Protein AF-G9XNC3-F1 (afdb_monomer)

Solvent-accessible surface area (backbone atoms only — not comparable to full-atom values): 17544 Å² total; per-residue (Å²): 134,88,77,85,83,83,85,78,90,76,83,86,79,89,76,91,75,92,78,89,80,81,92,79,84,87,81,86,81,82,92,79,91,77,91,79,89,87,62,78,76,64,54,52,56,53,48,53,54,47,57,61,52,51,72,67,51,54,65,59,57,48,54,65,70,55,49,99,62,40,33,44,31,37,30,5,42,6,47,40,32,57,86,50,38,36,71,71,42,43,58,50,37,53,67,37,47,28,39,33,41,75,37,37,99,83,58,92,73,53,69,38,50,71,41,45,56,85,44,38,46,97,79,49,42,77,44,80,28,66,45,75,93,67,88,54,61,68,62,50,50,53,32,44,50,56,41,45,51,54,52,51,56,40,34,74,73,56,33,26,34,36,36,57,25,65,8,20,35,88,61,95,35,75,55,50,63,42,49,58,58,45,62,77,75,45,60,77,89,32,51,46,79,39,71,28,42,38,51,68,61,53,47,25,60,76,71,72,43,76,72,58,61,94,88,52,60,67,46,78,41,66,70,71,71,69,66,76,83,50,64,91,56,52,18,39,37,38,32,47,36,48,81,36,51,70,60,52,30,52,48,30,56,76,65,61,32,50,37,35,42,34,28,33,51,57,39,88,79,53,45,75,44,74,60,60,57,85,61,88,79,91,79,58,60,67,62,19,33,34,45,35,35,46,72,87,129

Radius of gyration: 25.25 Å; Cα contacts (8 Å, |Δi|>4): 469; chains: 1; bounding box: 68×73×54 Å

Structure (mmCIF, N/CA/C/O backbone):
data_AF-G9XNC3-F1
#
_entry.id   AF-G9XNC3-F1
#
loop_
_atom_site.group_PDB
_atom_site.id
_atom_site.type_symbol
_atom_site.label_atom_id
_atom_site.label_alt_id
_atom_site.label_comp_id
_atom_site.label_asym_id
_atom_site.label_entity_id
_atom_site.label_seq_id
_atom_site.pdbx_PDB_ins_code
_atom_site.Cartn_x
_atom_site.Cartn_y
_atom_site.Cartn_z
_atom_site.occupancy
_atom_site.B_iso_or_equiv
_atom_site.auth_seq_id
_atom_site.auth_comp_id
_atom_site.auth_asym_id
_atom_site.auth_atom_id
_atom_site.pdbx_PDB_model_num
ATOM 1 N N . MET A 1 1 ? 36.049 -0.178 9.203 1.00 38.22 1 MET A N 1
ATOM 2 C CA . MET A 1 1 ? 34.718 0.361 9.558 1.00 38.22 1 MET A CA 1
ATOM 3 C C . MET A 1 1 ? 33.896 -0.767 10.169 1.00 38.22 1 MET A C 1
ATOM 5 O O . MET A 1 1 ? 33.890 -1.843 9.576 1.00 38.22 1 MET A O 1
ATOM 9 N N . PRO A 1 2 ? 33.314 -0.606 11.368 1.00 31.38 2 PRO A N 1
ATOM 10 C CA . PRO A 1 2 ? 32.616 -1.697 12.038 1.00 31.38 2 PRO A CA 1
ATOM 11 C C . PRO A 1 2 ? 31.238 -1.920 11.398 1.00 31.38 2 PRO A C 1
ATOM 13 O O . PRO A 1 2 ? 30.516 -0.968 11.116 1.00 31.38 2 PRO A O 1
ATOM 16 N N . ARG A 1 3 ? 30.904 -3.189 11.141 1.00 27.84 3 ARG A N 1
ATOM 17 C CA . ARG A 1 3 ? 29.615 -3.632 10.584 1.00 27.84 3 ARG A CA 1
ATOM 18 C C . ARG A 1 3 ? 28.497 -3.454 11.628 1.00 27.84 3 ARG A C 1
ATOM 20 O O . ARG A 1 3 ? 28.770 -3.664 12.813 1.00 27.84 3 ARG A O 1
ATOM 27 N N . PRO A 1 4 ? 27.259 -3.113 11.231 1.00 29.30 4 PRO A N 1
ATOM 28 C CA . PRO A 1 4 ? 26.156 -2.984 12.177 1.00 29.30 4 PRO A CA 1
ATOM 29 C C . PRO A 1 4 ? 25.810 -4.346 12.798 1.00 29.30 4 PRO A C 1
ATOM 31 O O . PRO A 1 4 ? 25.748 -5.368 12.113 1.00 29.30 4 PRO A O 1
ATOM 34 N N . LYS A 1 5 ? 25.613 -4.356 14.121 1.00 26.11 5 LYS A N 1
ATOM 35 C CA . LYS A 1 5 ? 25.123 -5.512 14.880 1.00 26.11 5 LYS A CA 1
ATOM 36 C C . LYS A 1 5 ? 23.637 -5.704 14.577 1.00 26.11 5 LYS A C 1
ATOM 38 O O . LYS A 1 5 ? 22.830 -4.849 14.922 1.00 26.11 5 LYS A O 1
ATOM 43 N N . ILE A 1 6 ? 23.290 -6.834 13.971 1.00 31.97 6 ILE A N 1
ATOM 44 C CA . ILE A 1 6 ? 21.906 -7.297 13.845 1.00 31.97 6 ILE A CA 1
ATOM 45 C C . ILE A 1 6 ? 21.484 -7.844 15.215 1.00 31.97 6 ILE A C 1
ATOM 47 O O . ILE A 1 6 ? 22.093 -8.792 15.717 1.00 31.97 6 ILE A O 1
ATOM 51 N N . LEU A 1 7 ? 20.482 -7.223 15.843 1.00 24.52 7 LEU A N 1
ATOM 52 C CA . LEU A 1 7 ? 19.840 -7.747 17.049 1.00 24.52 7 LEU A CA 1
ATOM 53 C C . LEU A 1 7 ? 18.857 -8.848 16.633 1.00 24.52 7 LEU A C 1
ATOM 55 O O . LEU A 1 7 ? 17.818 -8.563 16.045 1.00 24.52 7 LEU A O 1
ATOM 59 N N . TYR A 1 8 ? 19.175 -10.100 16.950 1.00 28.89 8 TYR A N 1
ATOM 60 C CA . TYR A 1 8 ? 18.206 -11.191 16.917 1.00 28.89 8 TYR A CA 1
ATOM 61 C C . TYR A 1 8 ? 17.559 -11.304 18.299 1.00 28.89 8 TYR A C 1
ATOM 63 O O . TYR A 1 8 ? 18.248 -11.579 19.282 1.00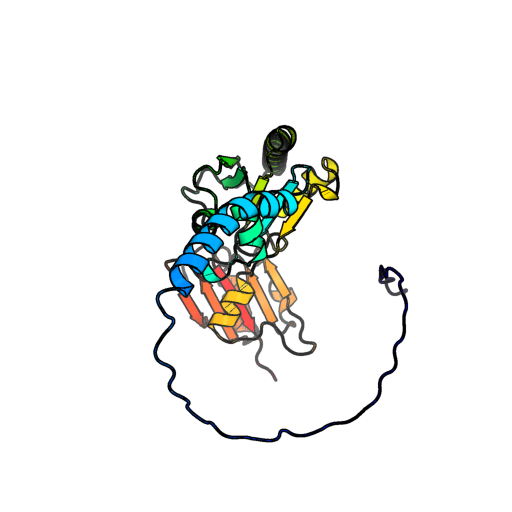 28.89 8 TYR A O 1
ATOM 71 N N . LEU A 1 9 ? 16.244 -11.109 18.382 1.00 27.66 9 LEU A N 1
ATOM 72 C CA . LEU A 1 9 ? 15.462 -11.500 19.552 1.00 27.66 9 LEU A CA 1
ATOM 73 C C . LEU A 1 9 ? 15.077 -12.974 19.381 1.00 27.66 9 LEU A C 1
ATOM 75 O O . LEU A 1 9 ? 14.110 -13.292 18.698 1.00 27.66 9 LEU A O 1
ATOM 79 N N . TYR A 1 10 ? 15.867 -13.874 19.967 1.00 28.23 10 TYR A N 1
ATOM 80 C CA . TYR A 1 10 ? 15.479 -15.271 20.170 1.00 28.23 10 TYR A CA 1
ATOM 81 C C . TYR A 1 10 ? 14.933 -15.425 21.590 1.00 28.23 10 TYR A C 1
ATOM 83 O O . TYR A 1 10 ? 15.670 -15.230 22.558 1.00 28.23 10 TYR A O 1
ATOM 91 N N . SER A 1 11 ? 13.659 -15.805 21.721 1.00 29.83 11 SER A N 1
ATOM 92 C CA . SER A 1 11 ? 13.150 -16.381 22.964 1.00 29.83 11 SER A CA 1
ATOM 93 C C . SER A 1 11 ? 13.609 -17.832 23.050 1.00 29.83 11 SER A C 1
ATOM 95 O O . SER A 1 11 ? 13.400 -18.621 22.127 1.00 29.83 11 SER A O 1
ATOM 97 N N . GLN A 1 12 ? 14.254 -18.173 24.160 1.00 30.86 12 GLN A N 1
ATOM 98 C CA . GLN A 1 12 ? 14.638 -19.539 24.465 1.00 30.86 12 GLN A CA 1
ATOM 99 C C . GLN A 1 12 ? 13.418 -20.368 24.846 1.00 30.86 12 GLN A C 1
ATOM 101 O O . GLN A 1 12 ? 12.730 -20.023 25.795 1.00 30.86 12 GLN A O 1
ATOM 106 N N . GLU A 1 13 ? 13.238 -21.502 24.179 1.00 34.50 13 GLU A N 1
ATOM 107 C CA . GLU A 1 13 ? 12.941 -22.765 24.851 1.00 34.50 13 GLU A CA 1
ATOM 108 C C . GLU A 1 13 ? 13.483 -23.898 23.976 1.00 34.50 13 GLU A C 1
ATOM 110 O O . GLU A 1 13 ? 12.998 -24.190 22.885 1.00 34.50 13 GLU A O 1
ATOM 115 N N . GLY A 1 14 ? 14.594 -24.474 24.432 1.00 28.58 14 GLY A N 1
ATOM 116 C CA . GLY A 1 14 ? 15.239 -25.599 23.782 1.00 28.58 14 GLY A CA 1
ATOM 117 C C . GLY A 1 14 ? 14.496 -26.900 24.056 1.00 28.58 14 GLY A C 1
ATOM 118 O O . GLY A 1 14 ? 14.099 -27.170 25.187 1.00 28.58 14 GLY A O 1
ATOM 119 N N . LYS A 1 15 ? 14.400 -27.737 23.024 1.00 28.61 15 LYS A N 1
ATOM 120 C CA . LYS A 1 15 ? 14.478 -29.198 23.122 1.00 28.61 15 LYS A CA 1
ATOM 121 C C . LYS A 1 15 ? 14.864 -29.743 21.752 1.00 28.61 15 LYS A C 1
ATOM 123 O O . LYS A 1 15 ? 14.062 -29.779 20.825 1.00 28.61 15 LYS A O 1
ATOM 128 N N . GLU A 1 16 ? 16.128 -30.137 21.635 1.00 27.94 16 GLU A N 1
ATOM 129 C CA . GLU A 1 16 ? 16.609 -30.967 20.538 1.00 27.94 16 GLU A CA 1
ATOM 130 C C . GLU A 1 16 ? 15.864 -32.308 20.549 1.00 27.94 16 GLU A C 1
ATOM 132 O O . GLU A 1 16 ? 15.831 -33.005 21.564 1.00 27.94 16 GLU A O 1
ATOM 137 N N . ALA A 1 17 ? 15.321 -32.703 19.401 1.00 27.69 17 ALA A N 1
ATOM 138 C CA . ALA A 1 17 ? 14.966 -34.085 19.124 1.00 27.69 17 ALA A CA 1
ATOM 139 C C . ALA A 1 17 ? 15.566 -34.476 17.769 1.00 27.69 17 ALA A C 1
ATOM 141 O O . ALA A 1 17 ? 15.066 -34.107 16.708 1.00 27.69 17 ALA A O 1
ATOM 142 N N . LYS A 1 18 ? 16.668 -35.232 17.815 1.00 27.44 18 LYS A N 1
ATOM 143 C CA . LYS A 1 18 ? 17.147 -36.029 16.682 1.00 27.44 18 LYS A CA 1
ATOM 144 C C . LYS A 1 18 ? 16.118 -37.120 16.394 1.00 27.44 18 LYS A C 1
ATOM 146 O O . LYS A 1 18 ? 15.893 -37.966 17.254 1.00 27.44 18 LYS A O 1
ATOM 151 N N . VAL A 1 19 ? 15.594 -37.171 15.171 1.00 28.39 19 VAL A N 1
ATOM 152 C CA . VAL A 1 19 ? 15.035 -38.405 14.604 1.00 28.39 19 VAL A CA 1
ATOM 153 C C . VAL A 1 19 ? 15.548 -38.566 13.177 1.00 28.39 19 VAL A C 1
ATOM 155 O O . VAL A 1 19 ? 15.189 -37.829 12.265 1.00 28.39 19 VAL A O 1
ATOM 158 N N . SER A 1 20 ? 16.429 -39.547 13.009 1.00 25.61 20 SER A N 1
ATOM 159 C CA . SER A 1 20 ? 16.731 -40.193 11.738 1.00 25.61 20 SER A CA 1
ATOM 160 C C . SER A 1 20 ? 15.597 -41.150 11.369 1.00 25.61 20 SER A C 1
ATOM 162 O O . SER A 1 20 ? 15.184 -41.913 12.239 1.00 25.61 20 SER A O 1
ATOM 164 N N . ALA A 1 21 ? 15.185 -41.187 10.101 1.00 26.39 21 ALA A N 1
ATOM 165 C CA . ALA A 1 21 ? 15.153 -42.403 9.273 1.00 26.39 21 ALA A CA 1
ATOM 166 C C . ALA A 1 21 ? 14.215 -42.253 8.061 1.00 26.39 21 ALA A C 1
ATOM 168 O O . ALA A 1 21 ? 13.022 -42.026 8.199 1.00 26.39 21 ALA A O 1
ATOM 169 N N . GLN A 1 22 ? 14.817 -42.504 6.898 1.00 27.36 22 GLN A N 1
ATOM 170 C CA . GLN A 1 22 ? 14.342 -43.398 5.840 1.00 27.36 22 GLN A CA 1
ATOM 171 C C . GLN A 1 22 ? 13.078 -43.042 5.040 1.00 27.36 22 GLN A C 1
ATOM 173 O O . GLN A 1 22 ? 11.936 -43.112 5.477 1.00 27.36 22 GLN A O 1
ATOM 178 N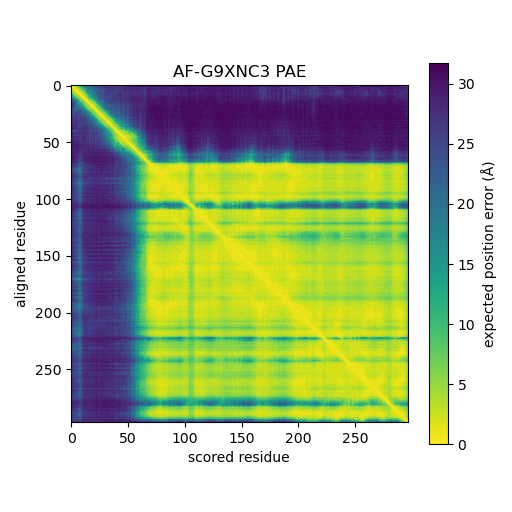 N . THR A 1 23 ? 13.371 -42.801 3.767 1.00 27.89 23 THR A N 1
ATOM 179 C CA . THR A 1 23 ? 12.545 -42.927 2.572 1.00 27.89 23 THR A CA 1
ATOM 180 C C . THR A 1 23 ? 11.775 -44.251 2.494 1.00 27.89 23 THR A C 1
ATOM 182 O O . THR A 1 23 ? 12.370 -45.327 2.570 1.00 27.89 23 THR A O 1
ATOM 185 N N . GLN A 1 24 ? 10.472 -44.176 2.211 1.00 29.20 24 GLN A N 1
ATOM 186 C CA . GLN A 1 24 ? 9.730 -45.238 1.523 1.00 29.20 24 GLN A CA 1
ATOM 187 C C . GLN A 1 24 ? 8.803 -44.636 0.459 1.00 29.20 24 GLN A C 1
ATOM 189 O O . GLN A 1 24 ? 8.034 -43.715 0.722 1.00 29.20 24 GLN A O 1
ATOM 194 N N . GLU A 1 25 ? 8.929 -45.173 -0.753 1.00 30.61 25 GLU A N 1
ATOM 195 C CA . GLU A 1 25 ? 8.114 -44.911 -1.941 1.00 30.61 25 GLU A CA 1
ATOM 196 C C . GLU A 1 25 ? 6.677 -45.468 -1.824 1.00 30.61 25 GLU A C 1
ATOM 198 O O . GLU A 1 25 ? 6.408 -46.344 -0.994 1.00 30.61 25 GLU A O 1
ATOM 203 N N . PRO A 1 26 ? 5.732 -44.984 -2.656 1.00 30.58 26 PRO A N 1
ATOM 204 C CA . PRO A 1 26 ? 4.303 -45.160 -2.430 1.00 30.58 26 PRO A CA 1
ATOM 205 C C . PRO A 1 26 ? 3.771 -46.494 -2.974 1.00 30.58 26 PRO A C 1
ATOM 207 O O . PRO A 1 26 ? 3.985 -46.849 -4.133 1.00 30.58 26 PRO A O 1
ATOM 210 N N . ARG A 1 27 ? 2.979 -47.207 -2.162 1.00 29.42 27 ARG A N 1
ATOM 211 C CA . ARG A 1 27 ? 2.140 -48.318 -2.636 1.00 29.42 27 ARG A CA 1
ATOM 212 C C . ARG A 1 27 ? 0.778 -47.802 -3.092 1.00 29.42 27 ARG A C 1
ATOM 214 O O . ARG A 1 27 ? -0.018 -47.298 -2.305 1.00 29.42 27 ARG A O 1
ATOM 221 N N . THR A 1 28 ? 0.526 -47.984 -4.381 1.00 32.88 28 THR A N 1
ATOM 222 C CA . THR A 1 28 ? -0.781 -47.978 -5.036 1.00 32.88 28 THR A CA 1
ATOM 223 C C . THR A 1 28 ? -1.681 -49.062 -4.447 1.00 32.88 28 THR A C 1
ATOM 225 O O . THR A 1 28 ? -1.233 -50.191 -4.288 1.00 32.88 28 THR A O 1
ATOM 228 N N . LEU A 1 29 ? -2.959 -48.762 -4.189 1.00 31.14 29 LEU A N 1
ATOM 229 C CA . LEU A 1 29 ? -4.017 -49.776 -4.143 1.00 31.14 29 LEU A CA 1
ATOM 230 C C . LEU A 1 29 ? -5.372 -49.177 -4.534 1.00 31.14 29 LEU A C 1
ATOM 232 O O . LEU A 1 29 ? -5.695 -48.023 -4.258 1.00 31.14 29 LEU A O 1
ATOM 236 N N . ALA A 1 30 ? -6.095 -49.989 -5.293 1.00 30.09 30 ALA A N 1
ATOM 237 C CA . ALA A 1 30 ? -7.190 -49.638 -6.168 1.00 30.09 30 ALA A CA 1
ATOM 238 C C . ALA A 1 30 ? -8.539 -49.470 -5.453 1.00 30.09 30 ALA A C 1
ATOM 240 O O . ALA A 1 30 ? -8.768 -49.925 -4.338 1.00 30.09 30 ALA A O 1
ATOM 241 N N . ARG A 1 31 ? -9.436 -48.809 -6.186 1.00 30.66 31 ARG A N 1
ATOM 242 C CA . ARG A 1 31 ? -10.854 -48.573 -5.911 1.00 30.66 31 ARG A CA 1
ATOM 243 C C . ARG A 1 31 ? -11.632 -49.869 -5.654 1.00 30.66 31 ARG A C 1
ATOM 245 O O . ARG A 1 31 ? -11.670 -50.725 -6.530 1.00 30.66 31 ARG A O 1
ATOM 252 N N . GLU A 1 32 ? -12.439 -49.881 -4.597 1.00 29.95 32 GLU A N 1
ATOM 253 C CA . GLU A 1 32 ? -13.669 -50.678 -4.537 1.00 29.95 32 GLU A CA 1
ATOM 254 C C . GLU A 1 32 ? -14.860 -49.770 -4.215 1.00 29.95 32 GLU A C 1
ATOM 256 O O . GLU A 1 32 ? -14.889 -49.056 -3.214 1.00 29.95 32 GLU A O 1
ATOM 261 N N . ARG A 1 33 ? -15.843 -49.764 -5.123 1.00 31.66 33 ARG A N 1
ATOM 262 C CA . ARG A 1 33 ? -17.124 -49.077 -4.952 1.00 31.66 33 ARG A CA 1
ATOM 263 C C . ARG A 1 33 ? -18.057 -50.016 -4.200 1.00 31.66 33 ARG A C 1
ATOM 265 O O . ARG A 1 33 ? -18.439 -51.043 -4.748 1.00 31.66 33 ARG A O 1
ATOM 272 N N . HIS A 1 34 ? -18.476 -49.631 -3.001 1.00 29.98 34 HIS A N 1
ATOM 273 C CA . HIS A 1 34 ? -19.645 -50.217 -2.354 1.00 29.98 34 HIS A CA 1
ATOM 274 C C . HIS A 1 34 ? -20.759 -49.175 -2.277 1.00 29.98 34 HIS A C 1
ATOM 276 O O . HIS A 1 34 ? -20.645 -48.144 -1.619 1.00 29.98 34 HIS A O 1
ATOM 282 N N . CYS A 1 35 ? -21.835 -49.468 -3.004 1.00 31.31 35 CYS A N 1
ATOM 283 C CA . CYS A 1 35 ? -23.105 -48.768 -2.951 1.00 31.31 35 CYS A CA 1
ATOM 284 C C . CYS A 1 35 ? -23.730 -48.984 -1.563 1.00 31.31 35 CYS A C 1
ATOM 286 O O . CYS A 1 35 ? -23.972 -50.124 -1.167 1.00 31.31 35 CYS A O 1
ATOM 288 N N . ARG A 1 36 ? -23.989 -47.903 -0.821 1.00 32.09 36 ARG A N 1
ATOM 289 C CA . ARG A 1 36 ? -24.879 -47.909 0.346 1.00 32.09 36 ARG A CA 1
ATOM 290 C C . ARG A 1 36 ? -25.882 -46.776 0.197 1.00 32.09 36 ARG A C 1
ATOM 292 O O . ARG A 1 36 ? -25.611 -45.622 0.510 1.00 32.09 36 ARG A O 1
ATOM 299 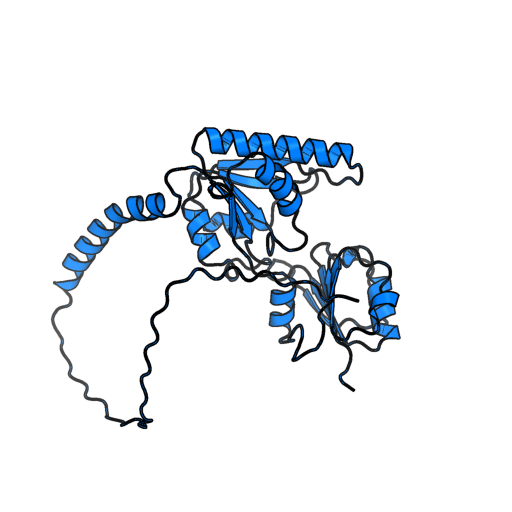N N . THR A 1 37 ? -27.047 -47.124 -0.328 1.00 39.19 37 THR A N 1
ATOM 300 C CA . THR A 1 37 ? -28.274 -46.348 -0.187 1.00 39.19 37 THR A CA 1
ATOM 301 C C . THR A 1 37 ? -28.853 -46.590 1.207 1.00 39.19 37 THR A C 1
ATOM 303 O O . THR A 1 37 ? -28.964 -47.747 1.603 1.00 39.19 37 THR A O 1
ATOM 306 N N . ALA A 1 38 ? -29.259 -45.499 1.870 1.00 42.34 38 ALA A N 1
ATOM 307 C CA . ALA A 1 38 ? -30.049 -45.388 3.112 1.00 42.34 38 ALA A CA 1
ATOM 308 C C . ALA A 1 38 ? -29.296 -44.881 4.364 1.00 42.34 38 ALA A C 1
ATOM 310 O O . ALA A 1 38 ? -28.935 -45.659 5.238 1.00 42.34 38 ALA A O 1
ATOM 311 N N . SER A 1 39 ? -29.155 -43.552 4.484 1.00 38.53 39 SER A N 1
ATOM 312 C CA . SER A 1 39 ? -29.185 -42.824 5.779 1.00 38.53 39 SER A CA 1
ATOM 313 C C . SER A 1 39 ? -29.444 -41.307 5.652 1.00 38.53 39 SER A C 1
ATOM 315 O O . SER A 1 39 ? -29.238 -40.559 6.602 1.00 38.53 39 SER A O 1
ATOM 317 N N . TRP A 1 40 ? -29.941 -40.823 4.506 1.00 32.28 40 TRP A N 1
ATOM 318 C CA . TRP A 1 40 ? -30.027 -39.382 4.203 1.00 32.28 40 TRP A CA 1
ATOM 319 C C . TRP A 1 40 ? -31.010 -38.577 5.073 1.00 32.28 40 TRP A C 1
ATOM 321 O O . TRP A 1 40 ? -30.916 -37.357 5.103 1.00 32.28 40 TRP A O 1
ATOM 331 N N . TRP A 1 41 ? -31.911 -39.234 5.808 1.00 36.56 41 TRP A N 1
ATOM 332 C CA . TRP A 1 41 ? -32.927 -38.555 6.624 1.00 36.56 41 TRP A CA 1
ATOM 333 C C . TRP A 1 41 ? -32.509 -38.324 8.085 1.00 36.56 41 TRP A C 1
ATOM 335 O O . TRP A 1 41 ? -33.025 -37.411 8.717 1.00 36.56 41 TRP A O 1
ATOM 345 N N . GLN A 1 42 ? -31.559 -39.097 8.627 1.00 40.44 42 GLN A N 1
ATOM 346 C CA . GLN A 1 42 ? -31.088 -38.922 10.014 1.00 40.44 42 GLN A CA 1
ATOM 347 C C . GLN A 1 42 ? -29.923 -37.917 10.122 1.00 40.44 42 GLN A C 1
ATOM 349 O O . GLN A 1 42 ? -29.756 -37.274 11.158 1.00 40.44 42 GLN A O 1
ATOM 354 N N . ASP A 1 43 ? -29.172 -37.698 9.036 1.00 46.41 43 ASP A N 1
ATOM 355 C CA . ASP A 1 43 ? -28.071 -36.723 8.991 1.00 46.41 43 ASP A CA 1
ATOM 356 C C . ASP A 1 43 ? -28.543 -35.260 8.878 1.00 46.41 43 ASP A C 1
ATOM 358 O O . ASP A 1 43 ? -27.831 -34.345 9.295 1.00 46.41 43 ASP A O 1
ATOM 362 N N . GLU A 1 44 ? -29.741 -34.999 8.344 1.00 46.00 44 GLU A N 1
ATOM 363 C CA . GLU A 1 44 ? -30.274 -33.633 8.207 1.00 46.00 44 GLU A CA 1
ATOM 364 C C . GLU A 1 44 ? -30.729 -33.026 9.539 1.00 46.00 44 GLU A C 1
ATOM 366 O O . GLU A 1 44 ? -30.543 -31.829 9.768 1.00 46.00 44 GLU A O 1
ATOM 371 N N . GLU A 1 45 ? -31.274 -33.837 10.446 1.00 47.06 45 GLU A N 1
ATOM 372 C CA . GLU A 1 45 ? -31.675 -33.386 11.782 1.00 47.06 45 GLU A CA 1
ATOM 373 C C . GLU A 1 45 ? -30.461 -33.126 12.681 1.00 47.06 45 GLU A C 1
ATOM 375 O O . GLU A 1 45 ? -30.406 -32.100 13.365 1.00 47.06 45 GLU A O 1
ATOM 380 N N . LEU A 1 46 ? -29.431 -33.980 12.604 1.00 45.88 46 LEU A N 1
ATOM 381 C CA . LEU A 1 46 ? -28.145 -33.724 13.256 1.00 45.88 46 LEU A CA 1
ATOM 382 C C . LEU A 1 46 ? -27.441 -32.493 12.672 1.00 45.88 46 LEU A C 1
ATOM 384 O O . LEU A 1 46 ? -26.917 -31.690 13.442 1.00 45.88 46 LEU A O 1
ATOM 388 N N . ARG A 1 47 ? -27.467 -32.280 11.347 1.00 49.62 47 ARG A N 1
ATOM 389 C CA . ARG A 1 47 ? -26.932 -31.055 10.720 1.00 49.62 47 ARG A CA 1
ATOM 390 C C . ARG A 1 47 ? -27.704 -29.808 11.137 1.00 49.62 47 ARG A C 1
ATOM 392 O O . ARG A 1 47 ? -27.077 -28.806 11.459 1.00 49.62 47 ARG A O 1
ATOM 399 N N . ARG A 1 48 ? -29.039 -29.854 11.202 1.00 47.94 48 ARG A N 1
ATOM 400 C CA . ARG A 1 48 ? -29.860 -28.726 11.681 1.00 47.94 48 ARG A CA 1
ATOM 401 C C . ARG A 1 48 ? -29.598 -28.400 13.148 1.00 47.94 48 ARG A C 1
ATOM 403 O O . ARG A 1 48 ? -29.546 -27.222 13.496 1.00 47.94 48 ARG A O 1
ATOM 410 N N . ASN A 1 49 ? -29.397 -29.411 13.990 1.00 41.66 49 ASN A N 1
ATOM 411 C CA . ASN A 1 49 ? -29.065 -29.205 15.398 1.00 41.66 49 ASN A CA 1
ATOM 412 C C . ASN A 1 49 ? -27.614 -28.745 15.601 1.00 41.66 49 ASN A C 1
ATOM 414 O O . ASN A 1 49 ? -27.374 -27.935 16.491 1.00 41.66 49 ASN A O 1
ATOM 418 N N . LYS A 1 50 ? -26.670 -29.162 14.745 1.00 40.69 50 LYS A N 1
ATOM 419 C CA . LYS A 1 50 ? -25.282 -28.669 14.743 1.00 40.69 50 LYS A CA 1
ATOM 420 C C . LYS A 1 50 ? -25.200 -27.207 14.285 1.00 40.69 50 LYS A C 1
ATOM 422 O O . LYS A 1 50 ? -24.697 -26.379 15.024 1.00 40.69 50 LYS A O 1
ATOM 427 N N . VAL A 1 51 ? -25.878 -26.849 13.190 1.00 43.06 51 VAL A N 1
ATOM 428 C CA . VAL A 1 51 ? -25.990 -25.457 12.700 1.00 43.06 51 VAL A CA 1
ATOM 429 C C . VAL A 1 51 ? -26.701 -24.532 13.703 1.00 43.06 51 VAL A C 1
ATOM 431 O O . VAL A 1 51 ? -26.402 -23.342 13.770 1.00 43.06 51 VAL A O 1
ATOM 434 N N . LYS A 1 52 ? -27.642 -25.046 14.510 1.00 39.72 52 LYS A N 1
ATOM 435 C CA . LYS A 1 52 ? -28.254 -24.276 15.611 1.00 39.72 52 LYS A CA 1
ATOM 436 C C . LYS A 1 52 ? -27.331 -24.115 16.824 1.00 39.72 52 LYS A C 1
ATOM 438 O O . LYS A 1 52 ? -27.485 -23.130 17.539 1.00 39.72 52 LYS A O 1
ATOM 443 N N . LYS A 1 53 ? -26.407 -25.054 17.056 1.00 36.69 53 LYS A N 1
ATOM 444 C CA . LYS A 1 53 ? -25.426 -25.000 18.150 1.00 36.69 53 LYS A CA 1
ATOM 445 C C . LYS A 1 53 ? -24.248 -24.080 17.799 1.00 36.69 53 LYS A C 1
ATOM 447 O O . LYS A 1 53 ? -23.885 -23.251 18.626 1.00 36.69 53 LYS A O 1
ATOM 452 N N . ASP A 1 54 ? -23.787 -24.117 16.548 1.00 44.00 54 ASP A N 1
ATOM 453 C CA . ASP A 1 54 ? -22.686 -23.285 16.035 1.00 44.00 54 ASP A CA 1
ATOM 454 C C . ASP A 1 54 ? -23.036 -21.779 16.060 1.00 44.00 54 ASP A C 1
ATOM 456 O O . ASP A 1 54 ? -22.216 -20.945 16.431 1.00 44.00 54 ASP A O 1
ATOM 460 N N . LYS A 1 55 ? -24.306 -21.411 15.816 1.00 42.09 55 LYS A N 1
ATOM 461 C CA . LYS A 1 55 ? -24.770 -20.006 15.893 1.00 42.09 55 LYS A CA 1
ATOM 462 C C . LYS A 1 55 ? -24.693 -19.375 17.289 1.00 42.09 55 LYS A C 1
ATOM 464 O O . LYS A 1 55 ? -24.821 -18.155 17.403 1.00 42.09 55 LYS A O 1
ATOM 469 N N . HIS A 1 56 ? -24.537 -20.176 18.345 1.00 35.34 56 HIS A N 1
ATOM 470 C CA . HIS A 1 56 ? -24.364 -19.674 19.710 1.00 35.34 56 HIS A CA 1
ATOM 471 C C . HIS A 1 56 ? -22.890 -19.637 20.156 1.00 35.34 56 HIS A C 1
ATOM 473 O O . HIS A 1 56 ? -22.592 -18.929 21.117 1.00 35.34 56 HIS A O 1
ATOM 479 N N . GLU A 1 57 ? -21.985 -20.322 19.444 1.00 39.81 57 GLU A N 1
ATOM 480 C CA . GLU A 1 57 ? -20.530 -20.312 19.680 1.00 39.81 57 GLU A CA 1
ATOM 481 C C . GLU A 1 57 ? -19.807 -19.159 18.956 1.00 39.81 57 GLU A C 1
ATOM 483 O O . GLU A 1 57 ? -18.795 -18.672 19.459 1.00 39.81 57 GLU A O 1
ATOM 488 N N . ASP A 1 58 ? -20.358 -18.629 17.858 1.00 47.75 58 ASP A N 1
ATOM 489 C CA . ASP A 1 58 ? -19.713 -17.569 17.057 1.00 47.75 58 ASP A CA 1
ATOM 490 C C . ASP A 1 58 ? -19.436 -16.261 17.819 1.00 47.75 58 ASP A C 1
ATOM 492 O O . ASP A 1 58 ? -18.429 -15.595 17.577 1.00 47.75 58 ASP A O 1
ATOM 496 N N . LYS A 1 59 ? -20.290 -15.879 18.779 1.00 43.31 59 LYS A N 1
ATOM 497 C CA . LYS A 1 59 ? -20.094 -14.622 19.528 1.00 43.31 59 LYS A CA 1
ATOM 498 C C . LYS A 1 59 ? -18.871 -14.668 20.443 1.00 43.31 59 LYS A C 1
ATOM 500 O O . LYS A 1 59 ? -18.206 -13.652 20.600 1.00 43.31 59 LYS A O 1
ATOM 505 N N . ASN A 1 60 ? -18.558 -15.834 21.010 1.00 43.12 60 ASN A N 1
ATOM 506 C CA . ASN A 1 60 ? -17.409 -15.980 21.903 1.00 43.12 60 ASN A CA 1
ATOM 507 C C . ASN A 1 60 ? -16.089 -16.024 21.126 1.00 43.12 60 ASN A C 1
ATOM 509 O O . ASN A 1 60 ? -15.094 -15.491 21.608 1.00 43.12 60 ASN A O 1
ATOM 513 N N . THR A 1 61 ? -16.067 -16.596 19.919 1.00 48.72 61 THR A N 1
ATOM 514 C CA . THR A 1 61 ? -14.847 -16.654 19.099 1.00 48.72 61 THR A CA 1
ATOM 515 C C . THR A 1 61 ? -14.419 -15.258 18.642 1.00 48.72 61 THR A C 1
ATOM 517 O O . THR A 1 61 ? -13.241 -14.928 18.732 1.00 48.72 61 THR A O 1
ATOM 520 N N . VAL A 1 62 ? -15.367 -14.397 18.251 1.00 49.41 62 VAL A N 1
ATOM 521 C CA . VAL A 1 62 ? -15.072 -13.013 17.834 1.00 49.41 62 VAL A CA 1
ATOM 522 C C . VAL A 1 62 ? -14.556 -12.170 19.007 1.00 49.41 62 VAL A C 1
ATOM 524 O O . VAL A 1 62 ? -13.513 -11.538 18.876 1.00 49.41 62 VAL A O 1
ATOM 527 N N . THR A 1 63 ? -15.205 -12.227 20.178 1.00 46.69 63 THR A N 1
ATOM 528 C CA . THR A 1 63 ? -14.752 -11.532 21.404 1.00 46.69 63 THR A CA 1
ATOM 529 C C . THR A 1 63 ? -13.419 -12.060 21.948 1.00 46.69 63 THR A C 1
ATOM 531 O O . THR A 1 63 ? -12.732 -11.352 22.670 1.00 46.69 63 THR A O 1
ATOM 534 N N . THR A 1 64 ? -13.011 -13.281 21.595 1.00 48.97 64 THR A N 1
ATOM 535 C CA . THR A 1 64 ? -11.686 -13.805 21.975 1.00 48.97 64 THR A CA 1
ATOM 536 C C . THR A 1 64 ? -10.573 -13.291 21.042 1.00 48.97 64 THR A C 1
ATOM 538 O O . THR A 1 64 ? -9.409 -13.266 21.433 1.00 48.97 64 THR A O 1
ATOM 541 N N . LEU A 1 65 ? -10.908 -12.862 19.815 1.00 56.09 65 LEU A N 1
ATOM 542 C CA . LEU A 1 65 ? -9.948 -12.416 18.791 1.00 56.09 65 LEU A CA 1
ATOM 543 C C . LEU A 1 65 ? -9.602 -10.923 18.900 1.00 56.09 65 LEU A C 1
ATOM 545 O O . LEU A 1 65 ? -8.434 -10.547 18.803 1.00 56.09 65 LEU A O 1
ATOM 549 N N . ILE A 1 66 ? -10.605 -10.080 19.137 1.00 59.97 66 ILE A N 1
ATOM 550 C CA . ILE A 1 66 ? -10.442 -8.704 19.623 1.00 59.97 66 ILE A CA 1
ATOM 551 C C . ILE A 1 66 ? -10.355 -8.815 21.140 1.00 59.97 66 ILE A C 1
ATOM 553 O O . ILE A 1 66 ? -11.383 -8.953 21.789 1.00 59.97 66 ILE A O 1
ATOM 557 N N . GLY A 1 67 ? -9.139 -8.855 21.691 1.00 59.84 67 GLY A N 1
ATOM 558 C CA . GLY A 1 67 ? -8.931 -8.997 23.138 1.00 59.84 67 GLY A CA 1
ATOM 559 C C . GLY A 1 67 ? -9.755 -8.003 23.973 1.00 59.84 67 GLY A C 1
ATOM 560 O O . GLY A 1 67 ? -10.299 -7.039 23.447 1.00 59.84 67 GLY A O 1
ATOM 561 N N . GLU A 1 68 ? -9.815 -8.204 25.294 1.00 67.38 68 GLU A N 1
ATOM 562 C CA . GLU A 1 68 ? -10.691 -7.438 26.208 1.00 67.38 68 GLU A CA 1
ATOM 563 C C . GLU A 1 68 ? -10.557 -5.900 26.113 1.00 67.38 68 GLU A C 1
ATOM 565 O O . GLU A 1 68 ? -11.451 -5.174 26.545 1.00 67.38 68 GLU A O 1
ATOM 570 N N . LYS A 1 69 ? -9.460 -5.394 25.532 1.00 85.06 69 LYS A N 1
ATOM 571 C CA . LYS A 1 69 ? -9.182 -3.972 25.311 1.00 85.06 69 LYS A CA 1
ATOM 572 C C . LYS A 1 69 ? -9.316 -3.605 23.829 1.00 85.06 69 LYS A C 1
ATOM 574 O O . LYS A 1 69 ? -8.733 -4.263 22.967 1.00 85.06 69 LYS A O 1
ATOM 579 N N . ALA A 1 70 ? -10.020 -2.508 23.550 1.00 94.69 70 ALA A N 1
ATOM 580 C CA . ALA A 1 70 ? -10.165 -1.963 22.202 1.00 94.69 70 ALA A CA 1
ATOM 581 C C . ALA A 1 70 ? -8.811 -1.616 21.566 1.00 94.69 70 ALA A C 1
ATOM 583 O O . ALA A 1 70 ? -7.919 -1.069 22.228 1.00 94.69 70 ALA A O 1
ATOM 584 N N . LYS A 1 71 ? -8.683 -1.918 20.270 1.00 97.31 71 LYS A N 1
ATOM 585 C CA . LYS A 1 71 ? -7.443 -1.741 19.509 1.00 97.31 71 LYS A CA 1
ATOM 586 C C . LYS A 1 71 ? -7.639 -0.920 18.244 1.00 97.31 71 LYS A C 1
ATOM 588 O O . LYS A 1 71 ? -8.701 -0.932 17.620 1.00 97.31 71 LYS A O 1
ATOM 593 N N . PHE A 1 72 ? -6.566 -0.253 17.854 1.00 98.12 72 PHE A N 1
ATOM 594 C CA . PHE A 1 72 ? -6.392 0.367 16.557 1.00 98.12 72 PHE A CA 1
ATOM 595 C C . PHE A 1 72 ? -5.723 -0.618 15.594 1.00 98.12 72 PHE A C 1
ATOM 597 O O . PHE A 1 72 ? -4.618 -1.101 15.848 1.00 98.12 72 PHE A O 1
ATOM 604 N N . TYR A 1 73 ? -6.386 -0.889 14.475 1.00 98.38 73 TYR A N 1
ATOM 605 C CA . TYR A 1 73 ? -5.900 -1.762 13.416 1.00 98.38 73 TYR A CA 1
ATOM 606 C C . TYR A 1 73 ? -5.569 -0.952 12.163 1.00 98.38 73 TYR A C 1
ATOM 608 O O . TYR A 1 73 ? -6.444 -0.302 11.599 1.00 98.38 73 TYR A O 1
ATOM 616 N N . GLY A 1 74 ? -4.335 -1.035 11.672 1.00 98.19 74 GLY A N 1
ATOM 617 C CA . GLY A 1 74 ? -4.001 -0.624 10.307 1.00 98.19 74 GLY A CA 1
ATOM 618 C C . GLY A 1 74 ? -4.225 -1.781 9.349 1.00 98.19 74 GLY A C 1
ATOM 619 O O . GLY A 1 74 ? -3.470 -2.744 9.411 1.00 98.19 74 GLY A O 1
ATOM 620 N N . VAL A 1 75 ? -5.234 -1.720 8.479 1.00 98.56 75 VAL A N 1
ATOM 621 C CA . VAL A 1 75 ? -5.644 -2.869 7.656 1.00 98.56 75 VAL A CA 1
ATOM 622 C C . VAL A 1 75 ? -5.335 -2.634 6.181 1.00 98.56 75 VAL A C 1
ATOM 624 O O . VAL A 1 75 ? -5.958 -1.795 5.530 1.00 98.56 75 VAL A O 1
ATOM 627 N N . GLY A 1 76 ? -4.388 -3.404 5.642 1.00 98.44 76 GLY A N 1
ATOM 628 C CA . GLY A 1 76 ? -4.143 -3.484 4.205 1.00 98.44 76 GLY A CA 1
ATOM 629 C C . GLY A 1 76 ? -5.236 -4.282 3.509 1.00 98.44 76 GLY A C 1
ATOM 630 O O . GLY A 1 76 ? -5.369 -5.483 3.743 1.00 98.44 76 GLY A O 1
ATOM 631 N N . VAL A 1 77 ? -6.010 -3.635 2.639 1.00 98.00 77 VAL A N 1
ATOM 632 C CA . VAL A 1 77 ? -7.132 -4.291 1.943 1.00 98.00 77 VAL A CA 1
ATOM 633 C C . VAL A 1 77 ? -6.728 -4.900 0.598 1.00 98.00 77 VAL A C 1
ATOM 635 O O . VAL A 1 77 ? -7.539 -5.542 -0.061 1.00 98.00 77 VAL A O 1
ATOM 638 N N . GLY A 1 78 ? -5.467 -4.735 0.190 1.00 97.75 78 GLY A N 1
ATOM 639 C CA . GLY A 1 78 ? -4.989 -5.174 -1.117 1.00 97.75 78 GLY A CA 1
ATOM 640 C C . GLY A 1 78 ? -5.141 -4.102 -2.207 1.00 97.75 78 GLY A C 1
ATOM 641 O O . GLY A 1 78 ? -5.542 -2.973 -1.929 1.00 97.75 78 GLY A O 1
ATOM 642 N N . PRO A 1 79 ? -4.771 -4.416 -3.458 1.00 96.38 79 PRO A N 1
ATOM 643 C CA . PRO A 1 79 ? -4.511 -3.426 -4.510 1.00 96.38 79 PRO A CA 1
ATOM 644 C C . PRO A 1 79 ? -5.769 -2.886 -5.213 1.00 96.38 79 PRO A C 1
ATOM 646 O O . PRO A 1 79 ? -5.699 -1.856 -5.885 1.00 96.38 79 PRO A O 1
ATOM 649 N N . GLY A 1 80 ? -6.900 -3.583 -5.097 1.00 95.19 80 GLY A N 1
ATOM 650 C CA . GLY A 1 80 ? -8.091 -3.305 -5.897 1.00 95.19 80 GLY A CA 1
ATOM 651 C C . GLY A 1 80 ? -9.087 -4.456 -5.908 1.00 95.19 80 GLY A C 1
ATOM 652 O O . GLY A 1 80 ? -10.240 -4.274 -5.546 1.00 95.19 80 GLY A O 1
ATOM 653 N N . ASP A 1 81 ? -8.631 -5.652 -6.287 1.00 95.44 81 ASP A N 1
ATOM 654 C CA . ASP A 1 81 ? -9.502 -6.830 -6.377 1.00 95.44 81 ASP A CA 1
ATOM 655 C C . ASP A 1 81 ? -9.887 -7.296 -4.962 1.00 95.44 81 ASP A C 1
ATOM 657 O O . ASP A 1 81 ? -8.987 -7.679 -4.203 1.00 95.44 81 ASP A O 1
ATOM 661 N N . PRO A 1 82 ? -11.185 -7.333 -4.598 1.00 95.56 82 PRO A N 1
ATOM 662 C CA . PRO A 1 82 ? -11.622 -7.795 -3.282 1.00 95.56 82 PRO A CA 1
ATOM 663 C C . PRO A 1 82 ? -11.191 -9.219 -2.935 1.00 95.56 82 PRO A C 1
ATOM 665 O O . PRO A 1 82 ? -11.130 -9.571 -1.765 1.00 95.56 82 PRO A O 1
ATOM 668 N N . LYS A 1 83 ? -10.839 -10.051 -3.921 1.00 95.88 83 LYS A N 1
ATOM 669 C CA . LYS A 1 83 ? -10.319 -11.407 -3.682 1.00 95.88 83 LYS A CA 1
ATOM 670 C C . LYS A 1 83 ? -8.857 -11.437 -3.236 1.00 95.88 83 LYS A C 1
ATOM 672 O O . LYS A 1 83 ? -8.376 -12.499 -2.850 1.00 95.88 83 LYS A O 1
ATOM 677 N N . LEU A 1 84 ? -8.144 -10.312 -3.315 1.00 97.75 84 LEU A N 1
ATOM 678 C CA . LEU A 1 84 ? -6.755 -10.178 -2.865 1.00 97.75 84 LEU A CA 1
ATOM 679 C C . LEU A 1 84 ? -6.640 -9.644 -1.430 1.00 97.75 84 LEU A C 1
ATOM 681 O O . LEU A 1 84 ? -5.525 -9.433 -0.948 1.00 97.75 84 LEU A O 1
ATOM 685 N N . ILE A 1 85 ? -7.767 -9.450 -0.740 1.00 98.25 85 ILE A N 1
ATOM 686 C CA . ILE A 1 85 ? -7.777 -9.200 0.699 1.00 98.25 85 ILE A CA 1
ATOM 687 C C . ILE A 1 85 ? -7.278 -10.441 1.454 1.00 98.25 85 ILE A C 1
ATOM 689 O O . ILE A 1 85 ? -7.541 -11.582 1.066 1.00 98.25 85 ILE A O 1
ATOM 693 N N . THR A 1 86 ? -6.541 -10.239 2.545 1.00 98.56 86 THR A N 1
ATOM 694 C CA . THR A 1 86 ? -6.042 -11.356 3.355 1.00 98.56 86 THR A CA 1
ATOM 695 C C . THR A 1 86 ? -7.132 -11.887 4.286 1.00 98.56 86 THR A C 1
ATOM 697 O O . THR A 1 86 ? -7.990 -11.135 4.749 1.00 98.56 86 THR A O 1
ATOM 700 N N . LEU A 1 87 ? -7.078 -13.181 4.624 1.00 98.38 87 LEU A N 1
ATOM 701 C CA . LEU A 1 87 ? -8.007 -13.770 5.600 1.00 98.38 87 LEU A CA 1
ATOM 702 C C . LEU A 1 87 ? -7.936 -13.049 6.952 1.00 98.38 87 LEU A C 1
ATOM 704 O O . LEU A 1 87 ? -8.970 -12.778 7.552 1.00 98.38 87 LEU A O 1
ATOM 708 N N . ARG A 1 88 ? -6.733 -12.642 7.378 1.00 98.12 88 ARG A N 1
ATOM 709 C CA . ARG A 1 88 ? -6.544 -11.869 8.610 1.00 98.12 88 ARG A CA 1
ATOM 710 C C . ARG A 1 88 ? -7.246 -10.509 8.559 1.00 98.12 88 ARG A C 1
ATOM 712 O O . ARG A 1 88 ? -7.853 -10.111 9.546 1.00 98.12 88 ARG A O 1
ATOM 719 N N . ALA A 1 89 ? -7.187 -9.799 7.431 1.00 98.44 89 ALA A N 1
ATOM 720 C CA . ALA A 1 89 ? -7.922 -8.547 7.273 1.00 98.44 89 ALA A CA 1
ATOM 721 C C . ALA A 1 89 ? -9.438 -8.782 7.360 1.00 98.44 89 ALA A C 1
ATOM 723 O O . ALA A 1 89 ? -10.119 -8.054 8.076 1.00 98.44 89 ALA A O 1
ATOM 724 N N . VAL A 1 90 ? -9.958 -9.830 6.711 1.00 98.38 90 VAL A N 1
ATOM 725 C CA . VAL A 1 90 ? -11.384 -10.196 6.787 1.00 98.38 90 VAL A CA 1
ATOM 726 C C . VAL A 1 90 ? -11.813 -10.510 8.221 1.00 98.38 90 VAL A C 1
ATOM 728 O O . VAL A 1 90 ? -12.831 -9.987 8.663 1.00 98.38 90 VAL A O 1
ATOM 731 N N . GLU A 1 91 ? -11.037 -11.306 8.961 1.00 97.31 91 GLU A N 1
ATOM 732 C CA . GLU A 1 91 ? -11.312 -11.633 10.369 1.00 97.31 91 GLU A CA 1
ATOM 733 C C . GLU A 1 91 ? -11.465 -10.374 11.234 1.00 97.31 91 GLU A C 1
ATOM 735 O O . GLU A 1 91 ? -12.423 -10.254 11.996 1.00 97.31 91 GLU A O 1
ATOM 740 N N . ILE A 1 92 ? -10.542 -9.415 11.094 1.00 97.56 92 ILE A N 1
ATOM 741 C CA . ILE A 1 92 ? -10.598 -8.149 11.834 1.00 97.56 92 ILE A CA 1
ATOM 742 C C . ILE A 1 92 ? -11.815 -7.322 11.412 1.00 97.56 92 ILE A C 1
ATOM 744 O O . ILE A 1 92 ? -12.550 -6.831 12.268 1.00 97.56 92 ILE A O 1
ATOM 748 N N . LEU A 1 93 ? -12.064 -7.189 10.108 1.00 97.69 93 LEU A N 1
ATOM 749 C CA . LEU A 1 93 ? -13.171 -6.386 9.584 1.00 97.69 93 LEU A CA 1
ATOM 750 C C . LEU A 1 93 ? -14.543 -6.932 9.991 1.00 97.69 93 LEU A C 1
ATOM 752 O O . LEU A 1 93 ? -15.449 -6.146 10.245 1.00 97.69 93 LEU A O 1
ATOM 756 N N . GLN A 1 94 ? -14.695 -8.251 10.123 1.00 97.12 94 GLN A N 1
ATOM 757 C CA . GLN A 1 94 ? -15.935 -8.879 10.597 1.00 97.12 94 GLN A CA 1
ATOM 758 C C . GLN A 1 94 ? -16.228 -8.600 12.078 1.00 97.12 94 GLN A C 1
ATOM 760 O O . GLN A 1 94 ? -17.379 -8.690 12.506 1.00 97.12 94 GLN A O 1
ATOM 765 N N . ALA A 1 95 ? -15.198 -8.275 12.858 1.00 93.94 95 ALA A N 1
ATOM 766 C CA . ALA A 1 95 ? -15.280 -8.058 14.298 1.00 93.94 95 ALA A CA 1
ATOM 767 C C . ALA A 1 95 ? -15.337 -6.573 14.694 1.00 93.94 95 ALA A C 1
ATOM 769 O O . ALA A 1 95 ? -15.603 -6.260 15.856 1.00 93.94 95 ALA A O 1
ATOM 770 N N . ILE A 1 96 ? -15.043 -5.663 13.762 1.00 96.31 96 ILE A N 1
ATOM 771 C CA . ILE A 1 96 ? -14.800 -4.253 14.067 1.00 96.31 96 ILE A CA 1
ATOM 772 C C . ILE A 1 96 ? -16.093 -3.467 14.314 1.00 96.31 96 ILE A C 1
ATOM 774 O O . ILE A 1 96 ? -17.130 -3.719 13.698 1.00 96.31 96 ILE A O 1
ATOM 778 N N . GLN A 1 97 ? -16.020 -2.478 15.206 1.00 96.62 97 GLN A N 1
ATOM 779 C CA . GLN A 1 97 ? -17.123 -1.551 15.479 1.00 96.62 97 GLN A CA 1
ATOM 780 C C . GLN A 1 97 ? -17.039 -0.309 14.588 1.00 96.62 97 GLN A C 1
ATOM 782 O O . GLN A 1 97 ? -18.066 0.193 14.129 1.00 96.62 97 GLN A O 1
ATOM 787 N N . VAL A 1 98 ? -15.818 0.172 14.334 1.00 98.25 98 VAL A N 1
ATOM 788 C CA . VAL A 1 98 ? -15.565 1.416 13.607 1.00 98.25 98 VAL A CA 1
ATOM 789 C C . VAL A 1 98 ? -14.564 1.178 12.484 1.00 98.25 98 VAL A C 1
ATOM 791 O O . VAL A 1 98 ? -13.493 0.609 12.693 1.00 98.25 98 VAL A O 1
ATOM 794 N N . VAL A 1 99 ? -14.883 1.671 11.294 1.00 98.12 99 VAL A N 1
ATOM 795 C CA . VAL A 1 99 ? -13.969 1.724 10.154 1.00 98.12 99 VAL A CA 1
ATOM 796 C C . VAL A 1 99 ? -13.584 3.174 9.906 1.00 98.12 99 VAL A C 1
ATOM 798 O O . VAL A 1 99 ? -14.427 4.012 9.591 1.00 98.12 99 VAL A O 1
ATOM 801 N N . ALA A 1 100 ? -12.297 3.467 10.047 1.00 97.25 100 ALA A N 1
ATOM 802 C CA . ALA A 1 100 ? -11.726 4.765 9.757 1.00 97.25 100 ALA A CA 1
ATOM 803 C C . ALA A 1 100 ? -11.311 4.853 8.283 1.00 97.25 100 ALA A C 1
ATOM 805 O O . ALA A 1 100 ? -10.520 4.040 7.794 1.00 97.25 100 ALA A O 1
ATOM 806 N N . ILE A 1 101 ? -11.833 5.862 7.584 1.00 93.19 101 ILE A N 1
ATOM 807 C CA . ILE A 1 101 ? -11.571 6.096 6.161 1.00 93.19 101 ILE A CA 1
ATOM 808 C C . ILE A 1 101 ? -10.887 7.458 6.000 1.00 93.19 101 ILE A C 1
ATOM 810 O O . ILE A 1 101 ? -11.500 8.483 6.319 1.00 93.19 101 ILE A O 1
ATOM 814 N N . PRO A 1 102 ? -9.643 7.511 5.487 1.00 88.62 102 PRO A N 1
ATOM 815 C CA . PRO A 1 102 ? -9.035 8.774 5.097 1.00 88.62 102 PRO A CA 1
ATOM 816 C C . PRO A 1 102 ? -9.780 9.354 3.887 1.00 88.62 102 PRO A C 1
ATOM 818 O O . PRO A 1 102 ? -9.962 8.669 2.881 1.00 88.62 102 PRO A O 1
ATOM 821 N N . LYS A 1 103 ? -10.197 10.619 3.976 1.00 83.06 103 LYS A N 1
ATOM 822 C CA . LYS A 1 103 ? -10.856 11.356 2.891 1.00 83.06 103 LYS A CA 1
ATOM 823 C C . LYS A 1 103 ? -10.139 12.665 2.602 1.00 83.06 103 LYS A C 1
ATOM 825 O O . LYS A 1 103 ? -9.932 13.485 3.499 1.00 83.06 103 LYS A O 1
ATOM 830 N N . SER A 1 104 ? -9.843 12.902 1.329 1.00 73.94 104 SER A N 1
ATOM 831 C CA . SER A 1 104 ? -9.553 14.245 0.833 1.00 73.94 104 SER A CA 1
ATOM 832 C C . SER A 1 104 ? -10.862 14.935 0.425 1.00 73.94 104 SER A C 1
ATOM 834 O O . SER A 1 104 ? -11.811 14.283 -0.002 1.00 73.94 104 SER A O 1
ATOM 836 N N . LYS A 1 105 ? -10.934 16.272 0.504 1.00 61.19 105 LYS A N 1
ATOM 837 C CA . LYS A 1 105 ? -12.127 17.049 0.081 1.00 61.19 105 LYS A CA 1
ATOM 838 C C . LYS A 1 105 ? -12.508 16.857 -1.398 1.00 61.19 105 LYS A C 1
ATOM 840 O O . LYS A 1 105 ? -13.592 17.261 -1.807 1.00 61.19 105 LYS A O 1
ATOM 845 N N . MET A 1 106 ? -11.601 16.291 -2.192 1.00 54.97 106 MET A N 1
ATOM 846 C CA . MET A 1 106 ? -11.732 16.083 -3.635 1.00 54.97 106 MET A CA 1
ATOM 847 C C . MET A 1 106 ? -12.207 14.664 -3.986 1.00 54.97 106 MET A C 1
ATOM 849 O O . MET A 1 106 ? -12.698 14.445 -5.093 1.00 54.97 106 MET A O 1
ATOM 853 N N . GLU A 1 107 ? -12.074 13.704 -3.069 1.00 60.81 107 GLU A N 1
ATOM 854 C CA . GLU A 1 107 ? -12.451 12.307 -3.285 1.00 60.81 107 GLU A CA 1
ATOM 855 C C . GLU A 1 107 ? -13.891 12.062 -2.833 1.00 60.81 107 GLU A C 1
ATOM 857 O O . GLU A 1 107 ? -14.252 12.290 -1.678 1.00 60.81 107 GLU A O 1
ATOM 862 N N . ARG A 1 108 ? -14.735 11.591 -3.758 1.00 57.31 108 ARG A N 1
ATOM 863 C CA . ARG A 1 108 ? -16.125 11.236 -3.436 1.00 57.31 108 ARG A CA 1
ATOM 864 C C . ARG A 1 108 ? -16.228 9.879 -2.740 1.00 57.31 108 ARG A C 1
ATOM 866 O O . ARG A 1 108 ? -17.046 9.739 -1.835 1.00 57.31 108 ARG A O 1
ATOM 873 N N . GLU A 1 109 ? -15.398 8.912 -3.132 1.00 73.38 109 GLU A N 1
ATOM 874 C CA . GLU A 1 109 ? -15.494 7.508 -2.713 1.00 73.38 109 GLU A CA 1
ATOM 875 C C . GLU A 1 109 ? -14.099 6.934 -2.419 1.00 73.38 109 GLU A C 1
ATOM 877 O O . GLU A 1 109 ? -13.121 7.277 -3.084 1.00 73.38 109 GLU A O 1
ATOM 882 N N . SER A 1 110 ? -13.996 6.103 -1.376 1.00 87.38 110 SER A N 1
ATOM 883 C CA . SER A 1 110 ? -12.738 5.477 -0.966 1.00 87.38 110 SER A CA 1
ATOM 884 C C . SER A 1 110 ? -12.629 4.084 -1.572 1.00 87.38 110 SER A C 1
ATOM 886 O O . SER A 1 110 ? -13.368 3.179 -1.186 1.00 87.38 110 SER A O 1
ATOM 888 N N . VAL A 1 111 ? -11.643 3.885 -2.446 1.00 90.62 111 VAL A N 1
ATOM 889 C CA . VAL A 1 111 ? -11.360 2.573 -3.055 1.00 90.62 111 VAL A CA 1
ATOM 890 C C . VAL A 1 111 ? -11.119 1.503 -1.985 1.00 90.62 111 VAL A C 1
ATOM 892 O O . VAL A 1 111 ? -11.573 0.370 -2.110 1.00 90.62 111 VAL A O 1
ATOM 895 N N . ALA A 1 112 ? -10.440 1.855 -0.888 1.00 94.38 112 ALA A N 1
ATOM 896 C CA . ALA A 1 112 ? -10.191 0.906 0.192 1.00 94.38 112 ALA A CA 1
ATOM 897 C C . ALA A 1 112 ? -11.495 0.449 0.876 1.00 94.38 112 ALA A C 1
ATOM 899 O O . ALA A 1 112 ? -11.619 -0.713 1.265 1.00 94.38 112 ALA A O 1
ATOM 900 N N . TRP A 1 113 ? -12.480 1.345 0.984 1.00 95.12 113 TRP A N 1
ATOM 901 C CA . TRP A 1 113 ? -13.805 1.015 1.503 1.00 95.12 113 TRP A CA 1
ATOM 902 C C . TRP A 1 113 ? -14.612 0.147 0.538 1.00 95.12 113 TRP A C 1
ATOM 904 O O . TRP A 1 113 ? -15.207 -0.834 0.977 1.00 95.12 113 TRP A O 1
ATOM 914 N N . GLU A 1 114 ? -14.585 0.437 -0.766 1.00 93.50 114 GLU A N 1
ATOM 915 C CA . GLU A 1 114 ? -15.259 -0.387 -1.784 1.00 93.50 114 GLU A CA 1
ATOM 916 C C . GLU A 1 114 ? -14.830 -1.860 -1.714 1.00 93.50 114 GLU A C 1
ATOM 918 O O . GLU A 1 114 ? -15.659 -2.761 -1.857 1.00 93.50 114 GLU A O 1
ATOM 923 N N . ILE A 1 115 ? -13.548 -2.095 -1.423 1.00 95.38 115 ILE A N 1
ATOM 924 C CA . ILE A 1 115 ? -12.969 -3.426 -1.225 1.00 95.38 115 ILE A CA 1
ATOM 925 C C . ILE A 1 115 ? -13.467 -4.063 0.081 1.00 95.38 115 ILE A C 1
ATOM 927 O O . ILE A 1 115 ? -13.900 -5.217 0.098 1.00 95.38 115 ILE A O 1
ATOM 931 N N . ALA A 1 116 ? -13.403 -3.321 1.188 1.00 96.50 116 ALA A N 1
ATOM 932 C CA . ALA A 1 116 ? -13.611 -3.856 2.532 1.00 96.50 116 ALA A CA 1
ATOM 933 C C . ALA A 1 116 ? -15.085 -3.988 2.949 1.00 96.50 116 ALA A C 1
ATOM 935 O O . ALA A 1 116 ? -15.406 -4.836 3.784 1.00 96.50 116 ALA A O 1
ATOM 936 N N . GLN A 1 117 ? -15.987 -3.171 2.396 1.00 95.31 117 GLN A N 1
ATOM 937 C CA . GLN A 1 117 ? -17.352 -3.003 2.916 1.00 95.31 117 GLN A CA 1
ATOM 938 C C . GLN A 1 117 ? -18.150 -4.309 2.989 1.00 95.31 117 GLN A C 1
ATOM 940 O O . GLN A 1 117 ? -18.919 -4.513 3.924 1.00 95.31 117 GLN A O 1
ATOM 945 N N . SER A 1 118 ? -17.933 -5.228 2.041 1.00 95.19 118 SER A N 1
ATOM 946 C CA . SER A 1 118 ? -18.644 -6.513 1.998 1.00 95.19 118 SER A CA 1
ATOM 947 C C . SER A 1 118 ? -18.252 -7.474 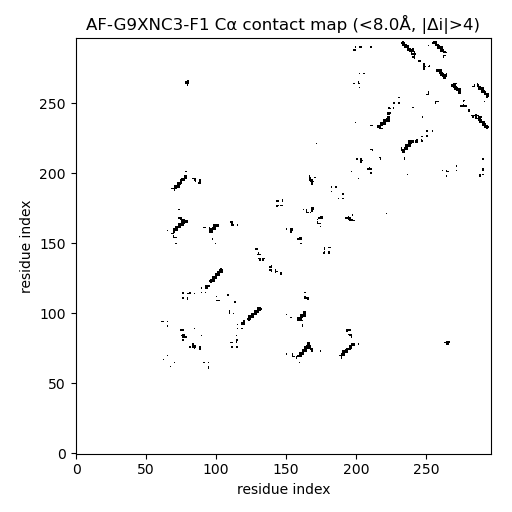3.128 1.00 95.19 118 SER A C 1
ATOM 949 O O . SER A 1 118 ? -18.971 -8.436 3.397 1.00 95.19 118 SER A O 1
ATOM 951 N N . HIS A 1 119 ? -17.133 -7.203 3.804 1.00 96.69 119 HIS A N 1
ATOM 952 C CA . HIS A 1 119 ? -16.623 -7.981 4.931 1.00 96.69 119 HIS A CA 1
ATOM 953 C C . HIS A 1 119 ? -16.979 -7.373 6.290 1.00 96.69 119 HIS A C 1
ATOM 955 O O . HIS A 1 119 ? -16.750 -8.013 7.314 1.00 96.69 119 HIS A O 1
ATOM 961 N N . CYS A 1 120 ? -17.537 -6.162 6.313 1.00 95.94 120 CYS A N 1
ATOM 962 C CA . CYS A 1 120 ? -17.884 -5.473 7.548 1.00 95.94 120 CYS A CA 1
ATOM 963 C C . CYS A 1 120 ? -19.312 -5.829 8.016 1.00 95.94 120 CYS A C 1
ATOM 965 O O . CYS A 1 120 ? -20.185 -6.119 7.191 1.00 95.94 120 CYS A O 1
ATOM 967 N N . PR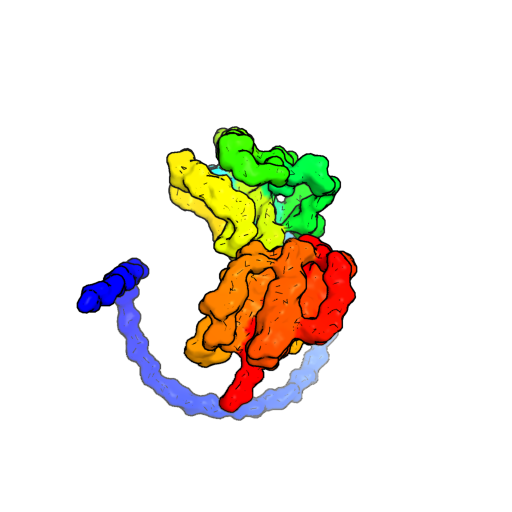O A 1 121 ? -19.600 -5.768 9.329 1.00 94.38 121 PRO A N 1
ATOM 968 C CA . PRO A 1 121 ? -20.958 -5.884 9.848 1.00 94.38 121 PRO A CA 1
ATOM 969 C C . PRO A 1 121 ? -21.893 -4.819 9.267 1.00 94.38 121 PRO A C 1
ATOM 971 O O . PRO A 1 121 ? -21.495 -3.678 9.045 1.00 94.38 121 PRO A O 1
ATOM 974 N N . SER A 1 122 ? -23.181 -5.143 9.127 1.00 90.75 122 SER A N 1
ATOM 975 C CA . SER A 1 122 ? -24.191 -4.219 8.580 1.00 90.75 122 SER A CA 1
ATOM 976 C C . SER A 1 122 ? -24.376 -2.920 9.379 1.00 90.75 122 SER A C 1
ATOM 978 O O . SER A 1 122 ? -24.987 -1.985 8.876 1.00 90.75 122 SER A O 1
ATOM 980 N N . GLY A 1 123 ? -23.914 -2.880 10.631 1.00 91.44 123 GLY A N 1
ATOM 981 C CA . GLY A 1 123 ? -23.996 -1.721 11.524 1.00 91.44 123 GLY A CA 1
ATOM 982 C C . GLY A 1 123 ? -22.642 -1.093 11.851 1.00 91.44 123 GLY A C 1
ATOM 983 O O . GLY A 1 123 ? -22.554 -0.394 12.856 1.00 91.44 123 GLY A O 1
ATOM 984 N N . VAL A 1 124 ? -21.592 -1.383 11.073 1.00 96.69 124 VAL A N 1
ATOM 985 C CA . VAL A 1 124 ? -20.274 -0.773 11.283 1.00 96.69 124 VAL A CA 1
ATOM 986 C C . VAL A 1 124 ? -20.373 0.752 11.172 1.00 96.69 124 VAL A C 1
ATOM 988 O O . VAL A 1 124 ? -21.012 1.279 10.259 1.00 96.69 124 VAL A O 1
ATOM 991 N N . SER A 1 125 ? -19.764 1.468 12.115 1.00 97.50 125 SER A N 1
ATOM 992 C CA . SER A 1 125 ? -19.700 2.929 12.071 1.00 97.50 125 SER A CA 1
ATOM 993 C C . SER A 1 125 ? -18.566 3.372 11.152 1.00 97.50 125 SER A C 1
ATOM 995 O O . SER A 1 125 ? -17.471 2.809 11.199 1.00 97.50 125 SER A O 1
ATOM 997 N N . ILE A 1 126 ? -18.807 4.391 10.330 1.00 96.69 126 ILE A N 1
ATOM 998 C CA . ILE A 1 126 ? -17.782 4.975 9.463 1.00 96.69 126 ILE A CA 1
ATOM 999 C C . ILE A 1 126 ? -17.246 6.249 10.107 1.00 96.69 126 ILE A C 1
ATOM 1001 O O . ILE A 1 126 ? -17.976 7.223 10.284 1.00 96.69 126 ILE A O 1
ATOM 1005 N N . LEU A 1 127 ? -15.951 6.246 10.415 1.00 96.44 127 LEU A N 1
ATOM 1006 C CA . LEU A 1 127 ? -15.222 7.399 10.923 1.00 96.44 127 LEU A CA 1
ATOM 1007 C C . LEU A 1 127 ? -14.432 8.052 9.784 1.00 96.44 127 LEU A C 1
ATOM 1009 O O . LEU A 1 127 ? -13.367 7.582 9.385 1.00 96.44 127 LEU A O 1
ATOM 1013 N N . GLU A 1 128 ? -14.946 9.156 9.251 1.00 94.25 128 GLU A N 1
ATOM 1014 C CA . GLU A 1 128 ? -14.248 9.911 8.209 1.00 94.25 128 GLU A CA 1
ATOM 1015 C C . GLU A 1 128 ? -13.133 10.782 8.808 1.00 94.25 128 GLU A C 1
ATOM 1017 O O . GLU A 1 128 ? -13.353 11.615 9.699 1.00 94.25 128 GLU A O 1
ATOM 1022 N N . LEU A 1 129 ? -11.916 10.599 8.295 1.00 92.75 129 LEU A N 1
ATOM 1023 C CA . LEU A 1 129 ? -10.726 11.328 8.718 1.00 92.75 129 LEU A CA 1
ATOM 1024 C C . LEU A 1 129 ? -10.302 12.291 7.608 1.00 92.75 129 LEU A C 1
ATOM 1026 O O . LEU A 1 129 ? -9.925 11.861 6.519 1.00 92.75 129 LEU A O 1
ATOM 1030 N N . GLU A 1 130 ? -10.366 13.595 7.878 1.00 88.88 130 GLU A N 1
ATOM 1031 C CA . GLU A 1 130 ? -9.953 14.618 6.914 1.00 88.88 130 GLU A CA 1
ATOM 1032 C C . GLU A 1 130 ? -8.436 14.564 6.710 1.00 88.88 130 GLU A C 1
ATOM 1034 O O . GLU A 1 130 ? -7.664 14.731 7.650 1.00 88.88 130 GLU A O 1
ATOM 1039 N N . MET A 1 131 ? -8.021 14.335 5.465 1.00 85.81 131 MET A N 1
ATOM 1040 C CA . MET A 1 131 ? -6.623 14.243 5.049 1.00 85.81 131 MET A CA 1
ATOM 1041 C C . MET A 1 131 ? -6.390 15.241 3.905 1.00 85.81 131 MET A C 1
ATOM 1043 O O . MET A 1 131 ? -6.665 14.928 2.741 1.00 85.81 131 MET A O 1
ATOM 1047 N N . PRO A 1 132 ? -5.960 16.480 4.208 1.00 85.19 132 PRO A N 1
ATOM 1048 C CA . PRO A 1 132 ? -5.836 17.529 3.207 1.00 85.19 132 PRO A CA 1
ATOM 1049 C C . PRO A 1 132 ? -4.713 17.228 2.210 1.00 85.19 132 PRO A C 1
ATOM 1051 O O . PRO A 1 132 ? -3.627 16.785 2.574 1.00 85.19 132 PRO A O 1
ATOM 1054 N N . MET A 1 133 ? -4.959 17.526 0.933 1.00 81.94 133 MET A N 1
ATOM 1055 C CA . MET A 1 133 ? -3.944 17.450 -0.120 1.00 81.94 133 MET A CA 1
ATOM 1056 C C . MET A 1 133 ? -3.177 18.773 -0.191 1.00 81.94 133 MET A C 1
ATOM 1058 O O . MET A 1 133 ? -3.526 19.659 -0.967 1.00 81.94 133 MET A O 1
ATOM 1062 N N . THR A 1 134 ? -2.156 18.925 0.647 1.00 84.50 134 THR A N 1
ATOM 1063 C CA . THR A 1 134 ? -1.307 20.123 0.700 1.00 84.50 134 THR A CA 1
ATOM 1064 C C . THR A 1 134 ? 0.146 19.748 0.982 1.00 84.50 134 THR A C 1
ATOM 1066 O O . THR A 1 134 ? 0.409 18.687 1.540 1.00 84.50 134 THR A O 1
ATOM 1069 N N . ALA A 1 135 ? 1.078 20.612 0.580 1.00 83.31 135 ALA A N 1
ATOM 1070 C CA . ALA A 1 135 ? 2.488 20.524 0.964 1.00 83.31 135 ALA A CA 1
ATOM 1071 C C . ALA A 1 135 ? 2.790 21.282 2.272 1.00 83.31 135 ALA A C 1
ATOM 1073 O O . ALA A 1 135 ? 3.903 21.206 2.778 1.00 83.31 135 ALA A O 1
ATOM 1074 N N . ASP A 1 136 ? 1.817 22.023 2.813 1.00 90.62 136 ASP A N 1
ATOM 1075 C CA . ASP A 1 136 ? 1.965 22.730 4.085 1.00 90.62 136 ASP A CA 1
ATOM 1076 C C . ASP A 1 136 ? 1.992 21.732 5.250 1.00 90.62 136 ASP A C 1
ATOM 1078 O O . ASP A 1 136 ? 0.971 21.144 5.625 1.00 90.62 136 ASP A O 1
ATOM 1082 N N . GLU A 1 137 ? 3.179 21.550 5.823 1.00 89.56 137 GLU A N 1
ATOM 1083 C CA . GLU A 1 137 ? 3.422 20.622 6.925 1.00 89.56 137 GLU A CA 1
ATOM 1084 C C . GLU A 1 137 ? 2.586 20.946 8.166 1.00 89.56 137 GLU A C 1
ATOM 1086 O O . GLU A 1 137 ? 2.148 20.028 8.858 1.00 89.56 137 GLU A O 1
ATOM 1091 N N . SER A 1 138 ? 2.311 22.225 8.442 1.00 92.25 138 SER A N 1
ATOM 1092 C CA . SER A 1 138 ? 1.536 22.621 9.622 1.00 92.25 138 SER A CA 1
ATOM 1093 C C . SER A 1 138 ? 0.079 22.171 9.513 1.00 92.25 138 SER A C 1
ATOM 1095 O O . SER A 1 138 ? -0.493 21.658 10.477 1.00 92.25 138 SER A O 1
ATOM 1097 N N . ILE A 1 139 ? -0.497 22.278 8.312 1.00 91.69 139 ILE A N 1
ATOM 1098 C CA . ILE A 1 139 ? -1.859 21.827 8.016 1.00 91.69 139 ILE A CA 1
ATOM 1099 C C . ILE A 1 139 ? -1.935 20.297 8.064 1.00 91.69 139 ILE A C 1
ATOM 1101 O O . ILE A 1 139 ? -2.879 19.751 8.638 1.00 91.69 139 ILE A O 1
ATOM 1105 N N . LEU A 1 140 ? -0.945 19.600 7.493 1.00 90.44 140 LEU A N 1
ATOM 1106 C CA . LEU A 1 140 ? -0.876 18.136 7.532 1.00 90.44 140 LEU A CA 1
ATOM 1107 C C . LEU A 1 140 ? -0.780 17.612 8.968 1.00 90.44 140 LEU A C 1
ATOM 1109 O O . LEU A 1 140 ? -1.560 16.744 9.354 1.00 90.44 140 LEU A O 1
ATOM 1113 N N . GLN A 1 141 ? 0.121 18.178 9.774 1.00 91.62 141 GLN A N 1
ATOM 1114 C CA . GLN A 1 141 ? 0.289 17.795 11.174 1.00 91.62 141 GLN A CA 1
ATOM 1115 C C . GLN A 1 141 ? -0.990 18.025 11.978 1.00 91.62 141 GLN A C 1
ATOM 1117 O O . GLN A 1 141 ? -1.436 17.122 12.681 1.00 91.62 141 GLN A O 1
ATOM 1122 N N . ALA A 1 142 ? -1.632 19.188 11.836 1.00 93.69 142 ALA A N 1
ATOM 1123 C CA . ALA A 1 142 ? -2.895 19.466 12.518 1.00 93.69 142 ALA A CA 1
ATOM 1124 C C . ALA A 1 142 ? -4.001 18.464 12.131 1.00 93.69 142 ALA A C 1
ATOM 1126 O O . ALA A 1 142 ? -4.743 17.996 12.996 1.00 93.69 142 ALA A O 1
ATOM 1127 N N . ALA A 1 143 ? -4.086 18.088 10.851 1.00 93.44 143 ALA A N 1
ATOM 1128 C CA . ALA A 1 143 ? -5.048 17.095 10.379 1.00 93.44 143 ALA A CA 1
ATOM 1129 C C . ALA A 1 143 ? -4.773 15.696 10.953 1.00 93.44 143 ALA A C 1
ATOM 1131 O O . ALA A 1 143 ? -5.698 15.029 11.419 1.00 93.44 143 ALA A O 1
ATOM 1132 N N . TRP A 1 144 ? -3.509 15.261 10.982 1.00 94.06 144 TRP A N 1
ATOM 1133 C CA . TRP A 1 144 ? -3.130 13.973 11.571 1.00 94.06 144 TRP A CA 1
ATOM 1134 C C . TRP A 1 144 ? -3.388 13.927 13.073 1.00 94.06 144 TRP A C 1
ATOM 1136 O O . TRP A 1 144 ? -3.879 12.916 13.569 1.00 94.06 144 TRP A O 1
ATOM 1146 N N . GLN A 1 145 ? -3.137 15.030 13.781 1.00 95.25 145 GLN A N 1
ATOM 1147 C CA . GLN A 1 145 ? -3.447 15.136 15.203 1.00 95.25 145 GLN A CA 1
ATOM 1148 C C . GLN A 1 145 ? -4.946 15.023 15.470 1.00 95.25 145 GLN A C 1
ATOM 1150 O O . GLN A 1 145 ? -5.366 14.201 16.281 1.00 95.25 145 GLN A O 1
ATOM 1155 N N . SER A 1 146 ? -5.762 15.767 14.722 1.00 95.81 146 SER A N 1
ATOM 1156 C CA . SER A 1 146 ? -7.220 15.680 14.838 1.00 95.81 146 SER A CA 1
ATOM 1157 C C . SER A 1 146 ? -7.744 14.277 14.506 1.00 95.81 146 SER A C 1
ATOM 1159 O O . SER A 1 146 ? -8.669 13.778 15.146 1.00 95.81 146 SER A O 1
ATOM 1161 N N . ALA A 1 147 ? -7.156 13.610 13.513 1.00 95.88 147 ALA A N 1
ATOM 1162 C CA . ALA A 1 147 ? -7.522 12.245 13.164 1.00 95.88 147 ALA A CA 1
ATOM 1163 C C . ALA A 1 147 ? -7.142 11.234 14.262 1.00 95.88 147 ALA A C 1
ATOM 1165 O O . ALA A 1 147 ? -7.948 10.353 14.565 1.00 95.88 147 ALA A O 1
ATOM 1166 N N . ALA A 1 148 ? -5.973 11.384 14.892 1.00 96.69 148 ALA A N 1
ATOM 1167 C CA . ALA A 1 148 ? -5.570 10.572 16.039 1.00 96.69 148 ALA A CA 1
ATOM 1168 C C . ALA A 1 148 ? -6.526 10.761 17.229 1.00 96.69 148 ALA A C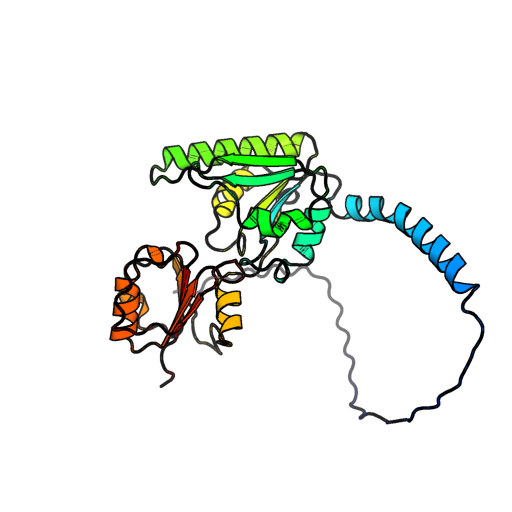 1
ATOM 1170 O O . ALA A 1 148 ? -7.025 9.773 17.758 1.00 96.69 148 ALA A O 1
ATOM 1171 N N . GLU A 1 149 ? -6.887 12.004 17.562 1.00 97.44 149 GLU A N 1
ATOM 1172 C CA . GLU A 1 149 ? -7.834 12.313 18.646 1.00 97.44 149 GLU A CA 1
ATOM 1173 C C . GLU A 1 149 ? -9.199 11.637 18.444 1.00 97.44 149 GLU A C 1
ATOM 1175 O O . GLU A 1 149 ? -9.781 11.096 19.386 1.00 97.44 149 GLU A O 1
ATOM 1180 N N . LYS A 1 150 ? -9.708 11.616 17.206 1.00 97.94 150 LYS A N 1
ATOM 1181 C CA . LYS A 1 150 ? -10.957 10.913 16.872 1.00 97.94 150 LYS A CA 1
ATOM 1182 C C . LYS A 1 150 ? -10.843 9.402 17.076 1.00 97.94 150 LYS A C 1
ATOM 1184 O O . LYS A 1 150 ? -11.773 8.787 17.587 1.00 97.94 150 LYS A O 1
ATOM 1189 N N . ILE A 1 151 ? -9.717 8.807 16.684 1.00 97.62 151 ILE A N 1
ATOM 1190 C CA . ILE A 1 151 ? -9.458 7.375 16.887 1.00 97.62 151 ILE A CA 1
ATOM 1191 C C . ILE A 1 151 ? -9.388 7.067 18.387 1.00 97.62 151 ILE A C 1
ATOM 1193 O O . ILE A 1 151 ? -10.037 6.134 18.851 1.00 97.62 151 ILE A O 1
ATOM 1197 N N . GLU A 1 152 ? -8.655 7.868 19.159 1.00 97.25 152 GLU A N 1
ATOM 1198 C CA . GLU A 1 152 ? -8.540 7.717 20.614 1.00 97.25 152 GLU A CA 1
ATOM 1199 C C . GLU A 1 152 ? -9.903 7.816 21.310 1.00 97.25 152 GLU A C 1
ATOM 1201 O O . GLU A 1 152 ? -10.199 7.024 22.208 1.00 97.25 152 GLU A O 1
ATOM 1206 N N . ALA A 1 153 ? -10.766 8.732 20.861 1.00 97.75 153 ALA A N 1
ATOM 1207 C CA . ALA A 1 153 ? -12.119 8.872 21.386 1.00 97.75 153 ALA A CA 1
ATOM 1208 C C . ALA A 1 153 ? -12.958 7.596 21.192 1.00 97.75 153 ALA A C 1
ATOM 1210 O O . ALA A 1 153 ? -13.675 7.201 22.113 1.00 97.75 153 ALA A O 1
ATOM 1211 N N . GLU A 1 154 ? -12.848 6.915 20.049 1.00 97.94 154 GLU A N 1
ATOM 1212 C CA . GLU A 1 154 ? -13.525 5.630 19.813 1.00 97.94 154 GLU A CA 1
ATOM 1213 C C . GLU A 1 154 ? -12.938 4.504 20.674 1.00 97.94 154 GLU A C 1
ATOM 1215 O O . GLU A 1 154 ? -13.674 3.773 21.342 1.00 97.94 154 GLU A O 1
ATOM 1220 N N . LEU A 1 155 ? -11.606 4.414 20.752 1.00 96.94 155 LEU A N 1
ATOM 1221 C CA . LEU A 1 155 ? -10.933 3.417 21.590 1.00 96.94 155 LEU A CA 1
ATOM 1222 C C . LEU A 1 155 ? -11.313 3.570 23.070 1.00 96.94 155 LEU A C 1
ATOM 1224 O O . LEU A 1 155 ? -11.524 2.571 23.758 1.00 96.94 155 LEU A O 1
ATOM 1228 N N . SER A 1 156 ? -11.449 4.809 23.557 1.00 95.19 156 SER A N 1
ATOM 1229 C CA . SER A 1 156 ? -11.847 5.105 24.941 1.00 95.19 156 SER A CA 1
ATOM 1230 C C . SER A 1 156 ? -13.275 4.659 25.277 1.00 95.19 156 SER A C 1
ATOM 1232 O O . SER A 1 156 ? -13.578 4.371 26.433 1.00 95.19 156 SER A O 1
ATOM 1234 N N . GLN A 1 157 ? -14.135 4.544 24.262 1.00 95.62 157 GLN A N 1
ATOM 1235 C CA . GLN A 1 157 ? -15.493 4.010 24.380 1.00 95.62 157 GLN A CA 1
ATOM 1236 C C . GLN A 1 157 ? -15.530 2.477 24.290 1.00 95.62 157 GLN A C 1
ATOM 1238 O O . GLN A 1 157 ? -16.598 1.878 24.394 1.00 95.62 157 GLN A O 1
ATOM 1243 N N . GLY A 1 158 ? -14.376 1.826 24.115 1.00 95.19 158 GLY A N 1
ATOM 1244 C CA . GLY A 1 158 ? -14.285 0.381 23.935 1.00 95.19 158 GLY A CA 1
ATOM 1245 C C . GLY A 1 158 ? -14.538 -0.075 22.495 1.00 95.19 158 GLY A C 1
ATOM 1246 O O . GLY A 1 158 ? -14.691 -1.273 22.261 1.00 95.19 158 GLY A O 1
ATOM 1247 N N . HIS A 1 159 ? -14.565 0.840 21.522 1.00 96.50 159 HIS A N 1
ATOM 1248 C CA . HIS A 1 159 ? -14.719 0.494 20.113 1.00 96.50 159 HIS A CA 1
ATOM 1249 C C . HIS A 1 159 ? -13.355 0.276 19.468 1.00 96.50 159 HIS A C 1
ATOM 1251 O O . HIS A 1 159 ? -12.522 1.180 19.440 1.00 96.50 159 HIS A O 1
ATOM 1257 N N . SER A 1 160 ? -13.121 -0.912 18.913 1.00 97.81 160 SER A N 1
ATOM 1258 C CA . SER A 1 160 ? -11.946 -1.116 18.068 1.00 97.81 160 SER A CA 1
ATOM 1259 C C . SER A 1 160 ? -12.141 -0.408 16.727 1.00 97.81 160 SER A C 1
ATOM 1261 O O . SER A 1 160 ? -13.247 -0.390 16.176 1.00 97.81 160 SER A O 1
ATOM 1263 N N . VAL A 1 161 ? -11.051 0.148 16.195 1.00 98.44 161 VAL A N 1
ATOM 1264 C CA . VAL A 1 161 ? -11.051 0.965 14.975 1.00 98.44 161 VAL A CA 1
ATOM 1265 C C . VAL A 1 161 ? -10.152 0.331 13.919 1.00 98.44 161 VAL A C 1
ATOM 1267 O O . VAL A 1 161 ? -8.972 0.112 14.178 1.00 98.44 161 VAL A O 1
ATOM 1270 N N . ALA A 1 162 ? -10.674 0.081 12.717 1.00 98.31 162 ALA A N 1
ATOM 1271 C CA . ALA A 1 162 ? -9.887 -0.351 11.562 1.00 98.31 162 ALA A CA 1
ATOM 1272 C C . ALA A 1 162 ? -9.658 0.817 10.596 1.00 98.31 162 ALA A C 1
ATOM 1274 O O . ALA A 1 162 ? -10.590 1.275 9.941 1.00 98.31 162 ALA A O 1
ATOM 1275 N N . PHE A 1 163 ? -8.418 1.285 10.479 1.00 98.00 163 PHE A N 1
ATOM 1276 C CA . PHE A 1 163 ? -7.997 2.232 9.451 1.00 98.00 163 PHE A CA 1
ATOM 1277 C C . PHE A 1 163 ? -7.675 1.488 8.158 1.00 98.00 163 PHE A C 1
ATOM 1279 O O . PHE A 1 163 ? -6.722 0.705 8.102 1.00 98.00 163 PHE A O 1
ATOM 1286 N N . LEU A 1 164 ? -8.457 1.738 7.108 1.00 97.12 164 LEU A N 1
ATOM 1287 C CA . LEU A 1 164 ? -8.278 1.051 5.831 1.00 97.12 164 LEU A CA 1
ATOM 1288 C C . LEU A 1 164 ? -7.166 1.684 5.002 1.00 97.12 164 LEU A C 1
ATOM 1290 O O . LEU A 1 164 ? -7.097 2.901 4.838 1.00 97.12 164 LEU A O 1
ATOM 1294 N N . THR A 1 165 ? -6.326 0.834 4.419 1.00 95.81 165 THR A N 1
ATOM 1295 C CA . THR A 1 165 ? -5.269 1.233 3.491 1.00 95.81 165 THR A CA 1
ATOM 1296 C C . THR A 1 165 ? -5.369 0.437 2.196 1.00 95.81 165 THR A C 1
ATOM 1298 O O . THR A 1 165 ? -5.367 -0.793 2.229 1.00 95.81 165 THR A O 1
ATOM 1301 N N . LEU A 1 166 ? -5.379 1.128 1.051 1.00 95.19 166 LEU A N 1
ATOM 1302 C CA . LEU A 1 166 ? -5.194 0.489 -0.252 1.00 95.19 166 LEU A CA 1
ATOM 1303 C C . LEU A 1 166 ? -3.772 -0.077 -0.360 1.00 95.19 166 LEU A C 1
ATOM 1305 O O . LEU A 1 166 ? -2.792 0.629 -0.133 1.00 95.19 166 LEU A O 1
ATOM 1309 N N . GLY A 1 167 ? -3.655 -1.339 -0.751 1.00 96.81 167 GLY A N 1
ATOM 1310 C CA . GLY A 1 167 ? -2.395 -2.065 -0.769 1.00 96.81 167 GLY A CA 1
ATOM 1311 C C . GLY A 1 167 ? -2.006 -2.532 0.630 1.00 96.81 167 GLY A C 1
ATOM 1312 O O . GLY A 1 167 ? -2.737 -3.303 1.253 1.00 96.81 167 GLY A O 1
ATOM 1313 N N . ASP A 1 168 ? -0.851 -2.070 1.105 1.00 97.88 168 ASP A N 1
ATOM 1314 C CA . ASP A 1 168 ? -0.258 -2.464 2.382 1.00 97.88 168 ASP A CA 1
ATOM 1315 C C . ASP A 1 168 ? -0.013 -1.234 3.285 1.00 97.88 168 ASP A C 1
ATOM 1317 O O . ASP A 1 168 ? 0.468 -0.212 2.784 1.00 97.88 168 ASP A O 1
ATOM 1321 N N . PRO A 1 169 ? -0.287 -1.295 4.605 1.00 97.31 169 PRO A N 1
ATOM 1322 C CA . PRO A 1 169 ? -0.090 -0.160 5.511 1.00 97.31 169 PRO A CA 1
ATOM 1323 C C . PRO A 1 169 ? 1.370 0.281 5.660 1.00 97.31 169 PRO A C 1
ATOM 1325 O O . PRO A 1 169 ? 1.624 1.430 6.017 1.00 97.31 169 PRO A O 1
ATOM 1328 N N . SER A 1 170 ? 2.338 -0.598 5.394 1.00 95.06 170 SER A N 1
ATOM 1329 C CA . SER A 1 170 ? 3.766 -0.320 5.573 1.00 95.06 170 SER A CA 1
ATOM 1330 C C . SER A 1 170 ? 4.441 0.327 4.359 1.00 95.06 170 SER A C 1
ATOM 1332 O O . SER A 1 170 ? 5.571 0.799 4.483 1.00 95.06 170 SER A O 1
ATOM 1334 N N . LEU A 1 171 ? 3.768 0.411 3.202 1.00 95.06 171 LEU A N 1
ATOM 1335 C CA . LEU A 1 171 ? 4.363 0.908 1.958 1.00 95.06 171 LEU A CA 1
ATOM 1336 C C . LEU A 1 171 ? 3.636 2.154 1.427 1.00 95.06 171 LEU A C 1
ATOM 1338 O O . LEU A 1 171 ? 2.564 2.060 0.838 1.00 95.06 171 LEU A O 1
ATOM 1342 N N . TYR A 1 172 ? 4.248 3.332 1.609 1.00 91.75 172 TYR A N 1
ATOM 1343 C CA . TYR A 1 172 ? 3.751 4.641 1.135 1.00 91.75 172 TYR A CA 1
ATOM 1344 C C . TYR A 1 172 ? 2.291 4.959 1.494 1.00 91.75 172 TYR A C 1
ATOM 1346 O O . TYR A 1 172 ? 1.592 5.646 0.741 1.00 91.75 172 TYR A O 1
ATOM 1354 N N . SER A 1 173 ? 1.847 4.486 2.658 1.00 91.44 173 SER A N 1
ATOM 1355 C CA . SER A 1 173 ? 0.508 4.732 3.182 1.00 91.44 173 SER A CA 1
ATOM 1356 C C . SER A 1 173 ? 0.465 5.938 4.117 1.00 91.44 173 SER A C 1
ATOM 1358 O O . SER A 1 173 ? 1.373 6.159 4.925 1.00 91.44 173 SER A O 1
ATOM 1360 N N . THR A 1 174 ? -0.651 6.667 4.075 1.00 88.12 174 THR A N 1
ATOM 1361 C CA . THR A 1 174 ? -0.984 7.708 5.059 1.00 88.12 174 THR A CA 1
ATOM 1362 C C . THR A 1 174 ? -1.141 7.151 6.473 1.00 88.12 174 THR A C 1
ATOM 1364 O O . THR A 1 174 ? -0.948 7.890 7.436 1.00 88.12 174 THR A O 1
ATOM 1367 N N . TYR A 1 175 ? -1.400 5.846 6.606 1.00 94.69 175 TYR A N 1
ATOM 1368 C CA . TYR A 1 175 ? -1.380 5.124 7.877 1.00 94.69 175 TYR A CA 1
ATOM 1369 C C . TYR A 1 175 ? -0.099 5.384 8.675 1.00 94.69 175 TYR A C 1
ATOM 1371 O O . TYR A 1 175 ? -0.165 5.555 9.887 1.00 94.69 175 TYR A O 1
ATOM 1379 N N . SER A 1 176 ? 1.059 5.458 8.008 1.00 92.75 176 SER A N 1
ATOM 1380 C CA . SER A 1 176 ? 2.350 5.621 8.686 1.00 92.75 176 SER A CA 1
ATOM 1381 C C . SER A 1 176 ? 2.432 6.894 9.541 1.00 92.75 176 SER A C 1
ATOM 1383 O O . SER A 1 176 ? 2.976 6.850 10.642 1.00 92.75 176 SER A O 1
ATOM 1385 N N . TYR A 1 177 ? 1.838 8.004 9.090 1.00 92.00 177 TYR A N 1
ATOM 1386 C CA . TYR A 1 177 ? 1.831 9.266 9.835 1.00 92.00 177 TYR A CA 1
ATOM 1387 C C . TYR A 1 177 ? 0.968 9.180 11.098 1.00 92.00 177 TYR A C 1
ATOM 1389 O O . TYR A 1 177 ? 1.392 9.610 12.169 1.00 92.00 177 TYR A O 1
ATOM 1397 N N . LEU A 1 178 ? -0.210 8.558 10.992 1.00 93.75 178 LEU A N 1
ATOM 1398 C CA . LEU A 1 178 ? -1.075 8.297 12.144 1.00 93.75 178 LEU A CA 1
ATOM 1399 C C . LEU A 1 178 ? -0.453 7.298 13.114 1.00 93.75 178 LEU A C 1
ATOM 1401 O O . LEU A 1 178 ? -0.528 7.497 14.322 1.00 93.75 178 LEU A O 1
ATOM 1405 N N . LEU A 1 179 ? 0.187 6.247 12.598 1.00 96.06 179 LEU A N 1
ATOM 1406 C CA . LEU A 1 179 ? 0.862 5.249 13.416 1.00 96.06 179 LEU A CA 1
ATOM 1407 C C . LEU A 1 179 ? 1.945 5.892 14.289 1.00 96.06 179 LEU A C 1
ATOM 1409 O O . LEU A 1 179 ? 2.048 5.540 15.460 1.00 96.06 179 LEU A O 1
ATOM 1413 N N . THR A 1 180 ? 2.728 6.833 13.753 1.00 95.25 180 THR A N 1
ATOM 1414 C CA . THR A 1 180 ? 3.741 7.563 14.532 1.00 95.25 180 THR A CA 1
ATOM 1415 C C . THR A 1 180 ? 3.119 8.275 15.730 1.00 95.25 180 THR A C 1
ATOM 1417 O O . THR A 1 180 ? 3.577 8.075 16.849 1.00 95.25 180 THR A O 1
ATOM 1420 N N . ILE A 1 181 ? 2.039 9.031 15.512 1.00 96.06 181 ILE A N 1
ATOM 1421 C CA . ILE A 1 181 ? 1.349 9.771 16.579 1.00 96.06 181 ILE A CA 1
ATOM 1422 C C . ILE A 1 181 ? 0.735 8.805 17.598 1.00 96.06 181 ILE A C 1
ATOM 1424 O O . ILE A 1 181 ? 0.923 8.954 18.802 1.00 96.06 181 ILE A O 1
ATOM 1428 N N . LEU A 1 182 ? 0.013 7.784 17.132 1.00 96.50 182 LEU A N 1
ATOM 1429 C CA . LEU A 1 182 ? -0.707 6.862 18.010 1.00 96.50 182 LEU A CA 1
ATOM 1430 C C . LEU A 1 182 ? 0.233 5.973 18.829 1.00 96.50 182 LEU A C 1
ATOM 1432 O O . LEU A 1 182 ? -0.100 5.632 19.957 1.00 96.50 182 LEU A O 1
ATOM 1436 N N . ARG A 1 183 ? 1.427 5.643 18.324 1.00 97.19 183 ARG A N 1
ATOM 1437 C CA . ARG A 1 183 ? 2.446 4.909 19.096 1.00 97.19 183 ARG A CA 1
ATOM 1438 C C . ARG A 1 183 ? 2.989 5.682 20.294 1.00 97.19 183 ARG A C 1
ATOM 1440 O O . ARG A 1 183 ? 3.533 5.057 21.196 1.00 97.19 183 ARG A O 1
ATOM 1447 N N . GLU A 1 184 ? 2.878 7.006 20.294 1.00 96.88 184 GLU A N 1
ATOM 1448 C CA . GLU A 1 184 ? 3.251 7.839 21.443 1.00 96.88 184 GLU A CA 1
ATOM 1449 C C . GLU A 1 184 ? 2.129 7.921 22.489 1.00 96.88 184 GLU A C 1
ATOM 1451 O O . GLU A 1 184 ? 2.379 8.319 23.625 1.00 96.88 184 GLU A O 1
ATOM 1456 N N . ARG A 1 185 ? 0.897 7.555 22.113 1.00 95.88 185 ARG A N 1
ATOM 1457 C CA . ARG A 1 185 ? -0.319 7.771 22.914 1.00 95.88 185 ARG A CA 1
ATOM 1458 C C . ARG A 1 185 ? -0.978 6.492 23.405 1.00 95.88 185 ARG A C 1
ATOM 1460 O O . ARG A 1 185 ? -1.685 6.515 24.408 1.00 95.88 185 ARG A O 1
ATOM 1467 N N . LEU A 1 186 ? -0.774 5.393 22.689 1.00 95.94 186 LEU A N 1
ATOM 1468 C CA . LEU A 1 186 ? -1.375 4.099 22.968 1.00 95.94 186 LEU A CA 1
ATOM 1469 C C . LEU A 1 186 ? -0.316 3.099 23.417 1.00 95.94 186 LEU A C 1
ATOM 1471 O O . LEU A 1 186 ? 0.837 3.139 22.984 1.00 95.94 186 LEU A O 1
ATOM 1475 N N . GLU A 1 187 ? -0.747 2.142 24.231 1.00 95.19 187 GLU A N 1
ATOM 1476 C CA . GLU A 1 187 ? 0.099 1.016 24.605 1.00 95.19 187 GLU A CA 1
ATOM 1477 C C . GLU A 1 187 ? 0.409 0.134 23.378 1.00 95.19 187 GLU A C 1
ATOM 1479 O O . GLU A 1 187 ? -0.445 -0.020 22.496 1.00 95.19 187 GLU A O 1
ATOM 1484 N N . PRO A 1 188 ? 1.598 -0.498 23.303 1.00 93.88 188 PRO A N 1
ATOM 1485 C CA . PRO A 1 188 ? 1.981 -1.326 22.158 1.00 93.88 188 PRO A CA 1
ATOM 1486 C C . PRO A 1 188 ? 0.995 -2.452 21.815 1.00 93.88 188 PRO A C 1
ATOM 1488 O O . PRO A 1 188 ? 0.896 -2.841 20.656 1.00 93.88 188 PRO A O 1
ATOM 1491 N N . ASP A 1 189 ? 0.263 -2.981 22.798 1.00 93.31 189 ASP A N 1
ATOM 1492 C CA . ASP A 1 189 ? -0.724 -4.051 22.617 1.00 93.31 189 ASP A CA 1
ATOM 1493 C C . ASP A 1 189 ? -2.082 -3.563 22.074 1.00 93.31 189 ASP A C 1
ATOM 1495 O O . ASP A 1 189 ? -2.899 -4.388 21.647 1.00 93.31 189 ASP A O 1
ATOM 1499 N N . GLN A 1 190 ? -2.307 -2.243 22.047 1.00 95.56 190 GLN A N 1
ATOM 1500 C CA . GLN A 1 190 ? -3.488 -1.588 21.477 1.00 95.56 190 GLN A CA 1
ATOM 1501 C C . GLN A 1 190 ? -3.348 -1.267 19.989 1.00 95.56 190 GLN A C 1
ATOM 1503 O O . GLN A 1 190 ? -4.300 -0.766 19.395 1.00 95.56 190 GLN A O 1
ATOM 1508 N N . ILE A 1 191 ? -2.190 -1.527 19.384 1.00 97.38 191 ILE A N 1
ATOM 1509 C CA . ILE A 1 191 ? -1.938 -1.255 17.970 1.00 97.38 191 ILE A CA 1
ATOM 1510 C C . ILE A 1 191 ? -1.582 -2.560 17.269 1.00 97.38 191 ILE A C 1
ATOM 1512 O O . ILE A 1 191 ? -0.675 -3.277 17.683 1.00 97.38 191 ILE A O 1
ATOM 1516 N N . GLU A 1 192 ? -2.251 -2.841 16.156 1.00 97.56 192 GLU A N 1
ATOM 1517 C CA . GLU A 1 192 ? -1.919 -3.978 15.303 1.00 97.56 192 GLU A CA 1
ATOM 1518 C C . GLU A 1 192 ? -1.934 -3.560 13.828 1.00 97.56 192 GLU A C 1
ATOM 1520 O O . GLU A 1 192 ? -2.842 -2.879 13.359 1.00 97.56 192 GLU A O 1
ATOM 1525 N N . THR A 1 193 ? -0.906 -3.949 13.073 1.00 98.31 193 THR A N 1
ATOM 1526 C CA . THR A 1 193 ? -0.838 -3.690 11.626 1.00 98.31 193 THR A CA 1
ATOM 1527 C C . THR A 1 193 ? -1.058 -4.995 10.878 1.00 98.31 193 THR A C 1
ATOM 1529 O O . THR A 1 193 ? -0.289 -5.939 11.047 1.00 98.31 193 THR A O 1
ATOM 1532 N N . ILE A 1 194 ? -2.093 -5.042 10.044 1.00 98.44 194 ILE A N 1
ATOM 1533 C CA . ILE A 1 194 ? -2.442 -6.190 9.213 1.00 98.44 194 ILE A CA 1
ATOM 1534 C C . ILE A 1 194 ? -1.908 -5.957 7.795 1.00 98.44 194 ILE A C 1
ATOM 1536 O O . ILE A 1 194 ? -2.348 -5.009 7.134 1.00 98.44 194 ILE A O 1
ATOM 1540 N N . PRO A 1 195 ? -0.981 -6.800 7.308 1.00 98.50 195 PRO A N 1
ATOM 1541 C CA . PRO A 1 195 ? -0.402 -6.629 5.985 1.00 98.50 195 PRO A CA 1
ATOM 1542 C C . PRO A 1 195 ? -1.418 -6.921 4.875 1.00 98.50 195 PRO A C 1
ATOM 1544 O O . PRO A 1 195 ? -2.342 -7.726 5.036 1.00 98.50 195 PRO A O 1
ATOM 1547 N N . GLY A 1 196 ? -1.198 -6.290 3.725 1.00 98.38 196 GLY A N 1
ATOM 1548 C CA . GLY A 1 196 ? -1.994 -6.441 2.513 1.00 98.38 196 GLY A CA 1
ATOM 1549 C C . GLY A 1 196 ? -1.134 -6.668 1.271 1.00 98.38 196 GLY A C 1
ATOM 1550 O O . GLY A 1 196 ? 0.078 -6.458 1.260 1.00 98.38 196 GLY A O 1
ATOM 1551 N N . ILE A 1 197 ? -1.763 -7.120 0.186 1.00 98.50 197 ILE A N 1
ATOM 1552 C CA . ILE A 1 197 ? -1.066 -7.310 -1.090 1.00 98.50 197 ILE A CA 1
ATOM 1553 C C . ILE A 1 197 ? -0.785 -5.943 -1.724 1.00 98.50 197 ILE A C 1
ATOM 1555 O O . ILE A 1 197 ? -1.698 -5.158 -1.975 1.00 98.50 197 ILE A O 1
ATOM 1559 N N . THR A 1 198 ? 0.482 -5.653 -2.014 1.00 98.00 198 THR A N 1
ATOM 1560 C CA . THR A 1 198 ? 0.889 -4.391 -2.645 1.00 98.00 198 THR A CA 1
ATOM 1561 C C . THR A 1 198 ? 0.491 -4.340 -4.122 1.00 98.00 198 THR A C 1
ATOM 1563 O O . THR A 1 198 ? 0.445 -5.361 -4.814 1.00 98.00 198 THR A O 1
ATOM 1566 N N . ALA A 1 199 ? 0.272 -3.129 -4.645 1.00 96.75 199 ALA A N 1
ATOM 1567 C CA . ALA A 1 199 ? -0.025 -2.929 -6.066 1.00 96.75 199 ALA A CA 1
ATOM 1568 C C . ALA A 1 199 ? 1.094 -3.459 -6.981 1.00 96.75 199 ALA A C 1
ATOM 1570 O O . ALA A 1 199 ? 0.802 -4.029 -8.028 1.00 96.75 199 ALA A O 1
ATOM 1571 N N . MET A 1 200 ? 2.363 -3.347 -6.568 1.00 97.44 200 MET A N 1
ATOM 1572 C CA . MET A 1 200 ? 3.500 -3.859 -7.342 1.00 97.44 200 MET A CA 1
ATOM 1573 C C . MET A 1 200 ? 3.495 -5.386 -7.461 1.00 97.44 200 MET A C 1
ATOM 1575 O O . MET A 1 200 ? 3.725 -5.907 -8.548 1.00 97.44 200 MET A O 1
ATOM 1579 N N . ALA A 1 201 ? 3.174 -6.107 -6.380 1.00 98.06 201 ALA A N 1
ATOM 1580 C CA . ALA A 1 201 ? 3.084 -7.565 -6.410 1.00 98.06 201 ALA A CA 1
ATOM 1581 C C . ALA A 1 201 ? 1.913 -8.023 -7.290 1.00 98.06 201 ALA A C 1
ATOM 1583 O O . ALA A 1 201 ? 2.039 -8.971 -8.063 1.00 98.06 201 ALA A O 1
ATOM 1584 N N . ALA A 1 202 ? 0.786 -7.312 -7.219 1.00 98.12 202 ALA A N 1
ATOM 1585 C CA . ALA A 1 202 ? -0.374 -7.590 -8.052 1.00 98.12 202 ALA A CA 1
ATOM 1586 C C . ALA A 1 202 ? -0.111 -7.317 -9.542 1.00 98.12 202 ALA A C 1
ATOM 1588 O O . ALA A 1 202 ? -0.438 -8.157 -10.379 1.00 98.12 202 ALA A O 1
ATOM 1589 N N . ALA A 1 203 ? 0.530 -6.192 -9.876 1.00 97.94 203 ALA A N 1
ATOM 1590 C CA . ALA A 1 203 ? 0.932 -5.863 -11.243 1.00 97.94 203 ALA A CA 1
ATOM 1591 C C . ALA A 1 203 ? 1.907 -6.906 -11.809 1.00 97.94 203 ALA A C 1
ATOM 1593 O O . ALA A 1 203 ? 1.711 -7.414 -12.910 1.00 97.94 203 ALA A O 1
ATOM 1594 N N . ALA A 1 204 ? 2.915 -7.282 -11.022 1.00 98.06 204 ALA A N 1
ATOM 1595 C CA . ALA A 1 204 ? 3.894 -8.302 -11.378 1.00 98.06 204 ALA A CA 1
ATOM 1596 C C . ALA A 1 204 ? 3.227 -9.654 -11.686 1.00 98.06 204 ALA A C 1
ATOM 1598 O O . ALA A 1 204 ? 3.527 -10.285 -12.700 1.00 98.06 204 ALA A O 1
ATOM 1599 N N . ALA A 1 205 ? 2.249 -10.058 -10.868 1.00 98.00 205 ALA A N 1
ATOM 1600 C CA . ALA A 1 205 ? 1.473 -11.275 -11.087 1.00 98.00 205 ALA A CA 1
ATOM 1601 C C . ALA A 1 205 ? 0.629 -11.229 -12.374 1.00 98.00 205 ALA A C 1
ATOM 1603 O O . ALA A 1 205 ? 0.485 -12.250 -13.041 1.00 98.00 205 ALA A O 1
ATOM 1604 N N . ARG A 1 206 ? 0.095 -10.063 -12.763 1.00 97.25 206 ARG A N 1
ATOM 1605 C CA . ARG A 1 206 ? -0.699 -9.912 -13.999 1.00 97.25 206 ARG A CA 1
ATOM 1606 C C . ARG A 1 206 ? 0.115 -10.161 -15.266 1.00 97.25 206 ARG A C 1
ATOM 1608 O O . ARG A 1 206 ? -0.425 -10.697 -16.229 1.00 97.25 206 ARG A O 1
ATOM 1615 N N . VAL A 1 207 ? 1.400 -9.810 -15.251 1.00 96.50 207 VAL A N 1
ATOM 1616 C CA . VAL A 1 207 ? 2.319 -10.021 -16.384 1.00 96.50 207 VAL A CA 1
ATOM 1617 C C . VAL A 1 207 ? 3.253 -11.220 -16.198 1.00 96.50 207 VAL A C 1
ATOM 1619 O O . VAL A 1 207 ? 4.107 -11.466 -17.044 1.00 96.50 207 VAL A O 1
ATOM 1622 N N . ASN A 1 208 ? 3.085 -11.990 -15.116 1.00 95.81 208 ASN A N 1
ATOM 1623 C CA . ASN A 1 208 ? 3.961 -13.102 -14.732 1.00 95.81 208 ASN A CA 1
ATOM 1624 C C . ASN A 1 208 ? 5.453 -12.718 -14.691 1.00 95.81 208 ASN A C 1
ATOM 1626 O O . ASN A 1 208 ? 6.320 -13.490 -15.107 1.00 95.81 208 ASN A O 1
ATOM 1630 N N . TRP A 1 209 ? 5.761 -11.523 -14.181 1.00 93.75 209 TRP A N 1
ATOM 1631 C CA . TRP A 1 209 ? 7.136 -11.083 -13.962 1.00 93.75 209 TRP A CA 1
ATOM 1632 C C . TRP A 1 209 ? 7.531 -11.217 -12.496 1.00 93.75 209 TRP A C 1
ATOM 1634 O O . TRP A 1 209 ? 6.859 -10.649 -11.639 1.00 93.75 209 TRP A O 1
ATOM 1644 N N . PRO A 1 210 ? 8.633 -11.913 -12.168 1.00 94.62 210 PRO A N 1
ATOM 1645 C CA . PRO A 1 210 ? 9.217 -11.782 -10.843 1.00 94.62 210 PRO A CA 1
ATOM 1646 C C . PRO A 1 210 ? 9.752 -10.354 -10.675 1.00 94.62 210 PRO A C 1
ATOM 1648 O O . PRO A 1 210 ? 10.427 -9.841 -11.566 1.00 94.62 210 PRO A O 1
ATOM 1651 N N . LEU A 1 211 ? 9.469 -9.719 -9.533 1.00 96.31 211 LEU A N 1
ATOM 1652 C CA . LEU A 1 211 ? 9.992 -8.379 -9.231 1.00 96.31 211 LEU A CA 1
ATOM 1653 C C . LEU A 1 211 ? 11.518 -8.376 -9.049 1.00 96.31 211 LEU A C 1
ATOM 1655 O O . LEU A 1 211 ? 12.158 -7.371 -9.324 1.00 96.31 211 LEU A O 1
ATOM 1659 N N . ALA A 1 212 ? 12.091 -9.484 -8.579 1.00 95.62 212 ALA A N 1
ATOM 1660 C CA . ALA A 1 212 ? 13.530 -9.715 -8.498 1.00 95.62 212 ALA A CA 1
ATOM 1661 C C . ALA A 1 212 ? 13.817 -11.220 -8.431 1.00 95.62 212 ALA A C 1
ATOM 1663 O O . ALA A 1 212 ? 12.955 -12.003 -8.015 1.00 95.62 212 ALA A O 1
ATOM 1664 N N . THR A 1 213 ? 15.024 -11.626 -8.826 1.00 94.06 213 THR A N 1
ATOM 1665 C CA . THR A 1 213 ? 15.484 -13.019 -8.749 1.00 94.06 213 THR A CA 1
ATOM 1666 C C . THR A 1 213 ? 16.891 -13.123 -8.159 1.00 94.06 213 THR A C 1
ATOM 1668 O O . THR A 1 213 ? 17.734 -12.265 -8.394 1.00 94.06 213 THR A O 1
ATOM 1671 N N . GLY A 1 214 ? 17.167 -14.180 -7.387 1.00 94.38 214 GLY A N 1
ATOM 1672 C CA . GLY A 1 214 ? 18.485 -14.387 -6.770 1.00 94.38 214 GLY A CA 1
ATOM 1673 C C . GLY A 1 214 ? 18.913 -13.209 -5.887 1.00 94.38 214 GLY A C 1
ATOM 1674 O O . GLY A 1 214 ? 18.166 -12.805 -4.999 1.00 94.38 214 GLY A O 1
ATOM 1675 N N . ASP A 1 215 ? 20.098 -12.666 -6.166 1.00 93.88 215 ASP A N 1
ATOM 1676 C CA . ASP A 1 215 ? 20.678 -11.516 -5.458 1.00 93.88 215 ASP A CA 1
ATOM 1677 C C . ASP A 1 215 ? 20.387 -10.170 -6.158 1.00 93.88 215 ASP A C 1
ATOM 1679 O O . ASP A 1 215 ? 20.982 -9.147 -5.813 1.00 93.88 215 ASP A O 1
ATOM 1683 N N . GLU A 1 216 ? 19.505 -10.147 -7.167 1.00 94.31 216 GLU A N 1
ATOM 1684 C CA . GLU A 1 216 ? 19.150 -8.914 -7.871 1.00 94.31 216 GLU A CA 1
ATOM 1685 C C . GLU A 1 216 ? 18.445 -7.934 -6.914 1.00 94.31 216 GLU A C 1
ATOM 1687 O O . GLU A 1 216 ? 17.409 -8.270 -6.330 1.00 94.31 216 GLU A O 1
ATOM 1692 N N . PRO A 1 217 ? 18.942 -6.696 -6.765 1.00 95.69 217 PRO A N 1
ATOM 1693 C CA . PRO A 1 217 ? 18.258 -5.703 -5.952 1.00 95.69 217 PRO A CA 1
ATOM 1694 C C . PRO A 1 217 ? 16.956 -5.248 -6.624 1.00 95.69 217 PRO A C 1
ATOM 1696 O O . PRO A 1 217 ? 16.882 -5.111 -7.847 1.00 95.69 217 PRO A O 1
ATOM 1699 N N . LEU A 1 218 ? 15.949 -4.974 -5.793 1.00 97.19 218 LEU A N 1
ATOM 1700 C CA . LEU A 1 218 ? 14.688 -4.334 -6.161 1.00 97.19 218 LEU A CA 1
ATOM 1701 C C . LEU A 1 218 ? 14.624 -2.961 -5.501 1.00 97.19 218 LEU A C 1
ATOM 1703 O O . LEU A 1 218 ? 14.663 -2.869 -4.273 1.00 97.19 218 LEU A O 1
ATOM 1707 N N . ILE A 1 219 ? 14.479 -1.909 -6.302 1.00 97.00 219 ILE A N 1
ATOM 1708 C CA . ILE A 1 219 ? 14.290 -0.550 -5.790 1.00 97.00 219 ILE A CA 1
ATOM 1709 C C . ILE A 1 219 ? 12.842 -0.129 -6.023 1.00 97.00 219 ILE A C 1
ATOM 1711 O O . ILE A 1 219 ? 12.331 -0.224 -7.135 1.00 97.00 219 ILE A O 1
ATOM 1715 N N . VAL A 1 220 ? 12.175 0.349 -4.974 1.00 96.75 220 VAL A N 1
ATOM 1716 C CA . VAL A 1 220 ? 10.805 0.869 -5.048 1.00 96.75 220 VAL A CA 1
ATOM 1717 C C . VAL A 1 220 ? 10.856 2.371 -4.797 1.00 96.75 220 VAL A C 1
ATOM 1719 O O . VAL A 1 220 ? 11.327 2.795 -3.744 1.00 96.75 220 VAL A O 1
ATOM 1722 N N . LEU A 1 221 ? 10.404 3.171 -5.763 1.00 94.69 221 LEU A N 1
ATOM 1723 C CA . LEU A 1 221 ? 10.517 4.630 -5.741 1.00 94.69 221 LEU A CA 1
ATOM 1724 C C . LEU A 1 221 ? 9.134 5.284 -5.874 1.00 94.69 221 LEU A C 1
ATOM 1726 O O . LEU A 1 221 ? 8.428 5.026 -6.853 1.00 94.69 221 LEU A O 1
ATOM 1730 N N . PRO A 1 222 ? 8.720 6.144 -4.927 1.00 90.25 222 PRO A N 1
ATOM 1731 C CA . PRO A 1 222 ? 7.576 7.027 -5.090 1.00 90.25 222 PRO A CA 1
ATOM 1732 C C . PRO A 1 222 ? 8.043 8.347 -5.720 1.00 90.25 222 PRO A C 1
ATOM 1734 O O . PRO A 1 222 ? 9.190 8.730 -5.532 1.00 90.25 222 PRO A O 1
ATOM 1737 N N . GLY A 1 223 ? 7.148 9.097 -6.370 1.00 73.06 223 GLY A N 1
ATOM 1738 C CA . GLY A 1 223 ? 7.440 10.503 -6.706 1.00 73.06 223 GLY A CA 1
ATOM 1739 C C . GLY A 1 223 ? 8.711 10.644 -7.543 1.00 73.06 223 GLY A C 1
ATOM 1740 O O . GLY A 1 223 ? 9.698 11.204 -7.094 1.00 73.06 223 GLY A O 1
ATOM 1741 N N . ILE A 1 224 ? 8.655 10.040 -8.723 1.00 75.56 224 ILE A N 1
ATOM 1742 C CA . ILE A 1 224 ? 9.761 9.797 -9.646 1.00 75.56 224 ILE A CA 1
ATOM 1743 C C . ILE A 1 224 ? 10.460 11.114 -9.981 1.00 75.56 224 ILE A C 1
ATOM 1745 O O . ILE A 1 224 ? 9.910 11.885 -10.752 1.00 75.56 224 ILE A O 1
ATOM 1749 N N . GLU A 1 225 ? 11.627 11.358 -9.396 1.00 80.94 225 GLU A N 1
ATOM 1750 C CA . GLU A 1 225 ? 12.563 12.433 -9.736 1.00 80.94 225 GLU A CA 1
ATOM 1751 C C . GLU A 1 225 ? 13.985 11.875 -9.556 1.00 80.94 225 GLU A C 1
ATOM 1753 O O . GLU A 1 225 ? 14.246 11.139 -8.600 1.00 80.94 225 GLU A O 1
ATOM 1758 N N . GLY A 1 226 ? 14.904 12.190 -10.470 1.00 86.38 226 GLY A N 1
ATOM 1759 C CA . GLY A 1 226 ? 16.306 11.770 -10.381 1.00 86.38 226 GLY A CA 1
ATOM 1760 C C . GLY A 1 226 ? 16.569 10.298 -10.730 1.00 86.38 226 GLY A C 1
ATOM 1761 O O . GLY A 1 226 ? 17.482 9.689 -10.175 1.00 86.38 226 GLY A O 1
ATOM 1762 N N . LEU A 1 227 ? 15.817 9.700 -11.665 1.00 91.50 227 LEU A N 1
ATOM 1763 C CA . LEU A 1 227 ? 15.985 8.290 -12.072 1.00 91.50 227 LEU A CA 1
ATOM 1764 C C . LEU A 1 227 ? 17.374 7.939 -12.629 1.00 91.50 227 LEU A C 1
ATOM 1766 O O . LEU A 1 227 ? 17.719 6.759 -12.703 1.00 91.50 227 LEU A O 1
ATOM 1770 N N . GLU A 1 228 ? 18.162 8.939 -13.021 1.00 91.56 228 GLU A N 1
ATOM 1771 C CA . GLU A 1 228 ? 19.569 8.795 -13.416 1.00 91.56 228 GLU A CA 1
ATOM 1772 C C . GLU A 1 228 ? 20.405 8.075 -12.347 1.00 91.56 228 GLU A C 1
ATOM 1774 O O . GLU A 1 228 ? 21.220 7.215 -12.676 1.00 91.56 228 GLU A O 1
ATOM 1779 N N . GLU A 1 229 ? 20.150 8.340 -11.063 1.00 92.56 229 GLU A N 1
ATOM 1780 C CA . GLU A 1 229 ? 20.895 7.737 -9.949 1.00 92.56 229 GLU A CA 1
ATOM 1781 C C . GLU A 1 229 ? 20.634 6.236 -9.779 1.00 92.56 229 GLU A C 1
ATOM 1783 O O . GLU A 1 229 ? 21.374 5.548 -9.074 1.00 92.56 229 GLU A O 1
ATOM 1788 N N . TYR A 1 230 ? 19.581 5.716 -10.411 1.00 93.81 230 TYR A N 1
ATOM 1789 C CA . TYR A 1 230 ? 19.125 4.339 -10.246 1.00 93.81 230 TYR A CA 1
ATOM 1790 C C . TYR A 1 230 ? 19.337 3.489 -11.496 1.00 93.81 230 TYR A C 1
ATOM 1792 O O . TYR A 1 230 ? 18.970 2.313 -11.506 1.00 93.81 230 TYR A O 1
ATOM 1800 N N . GLU A 1 231 ? 19.946 4.045 -12.546 1.00 92.88 231 GLU A N 1
ATOM 1801 C CA . GLU A 1 231 ? 20.144 3.343 -13.811 1.00 92.88 231 GLU A CA 1
ATOM 1802 C C . GLU A 1 231 ? 20.939 2.053 -13.663 1.00 92.88 231 GLU A C 1
ATOM 1804 O O . GLU A 1 231 ? 20.697 1.121 -14.415 1.00 92.88 231 GLU A O 1
ATOM 1809 N N . HIS A 1 232 ? 21.873 1.929 -12.722 1.00 92.00 232 HIS A N 1
ATOM 1810 C CA . HIS A 1 232 ? 22.656 0.698 -12.560 1.00 92.00 232 HIS A CA 1
ATOM 1811 C C . HIS A 1 232 ? 21.879 -0.460 -11.920 1.00 92.00 232 HIS A C 1
ATOM 1813 O O . HIS A 1 232 ? 22.370 -1.589 -11.955 1.00 92.00 232 HIS A O 1
ATOM 1819 N N . TYR A 1 233 ? 20.690 -0.223 -11.360 1.00 94.81 233 TYR A N 1
ATOM 1820 C CA . TYR A 1 233 ? 19.883 -1.282 -10.759 1.00 94.81 233 TYR A CA 1
ATOM 1821 C C . TYR A 1 233 ? 19.056 -2.039 -11.814 1.00 94.81 233 TYR A C 1
ATOM 1823 O O . TYR A 1 233 ? 18.525 -1.429 -12.742 1.00 94.81 233 TYR A O 1
ATOM 1831 N N . PRO A 1 234 ? 18.926 -3.374 -11.691 1.00 94.25 234 PRO A N 1
ATOM 1832 C CA . PRO A 1 234 ? 18.251 -4.198 -12.685 1.00 94.25 234 PRO A CA 1
ATOM 1833 C C . PRO A 1 234 ? 16.725 -4.144 -12.582 1.00 94.25 234 PRO A C 1
ATOM 1835 O O . PRO A 1 234 ? 16.065 -4.296 -13.605 1.00 94.25 234 PRO A O 1
ATOM 1838 N N . ASN A 1 235 ? 16.168 -3.939 -11.384 1.00 96.81 235 ASN A N 1
ATOM 1839 C CA . ASN A 1 235 ? 14.730 -3.993 -11.137 1.00 96.81 235 ASN A CA 1
ATOM 1840 C C . ASN A 1 235 ? 14.261 -2.737 -10.394 1.00 96.81 235 ASN A C 1
ATOM 1842 O O . ASN A 1 235 ? 14.677 -2.492 -9.256 1.00 96.81 235 ASN A O 1
ATOM 1846 N N . LEU A 1 236 ? 13.366 -1.970 -11.018 1.00 97.00 236 LEU A N 1
ATOM 1847 C CA . LEU A 1 236 ? 12.732 -0.801 -10.411 1.00 97.00 236 LEU A CA 1
ATOM 1848 C C . LEU A 1 236 ? 11.208 -0.955 -10.404 1.00 97.00 236 LEU A C 1
ATOM 1850 O O . LEU A 1 236 ? 10.599 -1.380 -11.384 1.00 97.00 236 LEU A O 1
ATOM 1854 N N . VAL A 1 237 ? 10.582 -0.534 -9.311 1.00 97.44 237 VAL A N 1
ATOM 1855 C CA . VAL A 1 237 ? 9.142 -0.291 -9.217 1.00 97.44 237 VAL A CA 1
ATOM 1856 C C . VAL A 1 237 ? 8.950 1.200 -9.012 1.00 97.44 237 VAL A C 1
ATOM 1858 O O . VAL A 1 237 ? 9.346 1.752 -7.988 1.00 97.44 237 VAL A O 1
ATOM 1861 N N . LEU A 1 238 ? 8.318 1.850 -9.977 1.00 95.62 238 LEU A N 1
ATOM 1862 C CA . LEU A 1 238 ? 8.089 3.286 -9.976 1.00 95.62 238 LEU A CA 1
ATOM 1863 C C . LEU A 1 238 ? 6.617 3.552 -9.671 1.00 95.62 238 LEU A C 1
ATOM 1865 O O . LEU A 1 238 ? 5.734 3.159 -10.430 1.00 95.62 238 LEU A O 1
ATOM 1869 N N . MET A 1 239 ? 6.330 4.191 -8.543 1.00 93.94 239 MET A N 1
ATOM 1870 C CA . MET A 1 239 ? 4.969 4.441 -8.068 1.00 93.94 239 MET A CA 1
ATOM 1871 C C . MET A 1 239 ? 4.545 5.889 -8.326 1.00 93.94 239 MET A C 1
ATOM 1873 O O . MET A 1 239 ? 5.361 6.809 -8.259 1.00 93.94 239 MET A O 1
ATOM 1877 N N . LYS A 1 240 ? 3.237 6.108 -8.533 1.00 87.56 240 LYS A N 1
ATOM 1878 C CA . LYS A 1 240 ? 2.637 7.439 -8.766 1.00 87.56 240 LYS A CA 1
ATOM 1879 C C . LYS A 1 240 ? 3.191 8.108 -10.033 1.00 87.56 240 LYS A C 1
ATOM 1881 O O . LYS A 1 240 ? 3.472 9.307 -10.049 1.00 87.56 240 LYS A O 1
ATOM 1886 N N . VAL A 1 241 ? 3.322 7.320 -11.105 1.00 88.38 241 VAL A N 1
ATOM 1887 C CA . VAL A 1 241 ? 3.953 7.730 -12.378 1.00 88.38 241 VAL A CA 1
ATOM 1888 C C . VAL A 1 241 ? 3.199 8.843 -13.106 1.00 88.38 241 VAL A C 1
ATOM 1890 O O . VAL A 1 241 ? 3.776 9.526 -13.945 1.00 88.38 241 VAL A O 1
ATOM 1893 N N . SER A 1 242 ? 1.935 9.089 -12.745 1.00 84.88 242 SER A N 1
ATOM 1894 C CA . SER A 1 242 ? 1.078 10.115 -13.353 1.00 84.88 242 SER A CA 1
ATOM 1895 C C . SER A 1 242 ? 1.655 11.526 -13.322 1.00 84.88 242 SER A C 1
ATOM 1897 O O . SER A 1 242 ? 1.214 12.381 -14.083 1.00 84.88 242 SER A O 1
ATOM 1899 N N . ARG A 1 243 ? 2.605 11.790 -12.422 1.00 79.00 243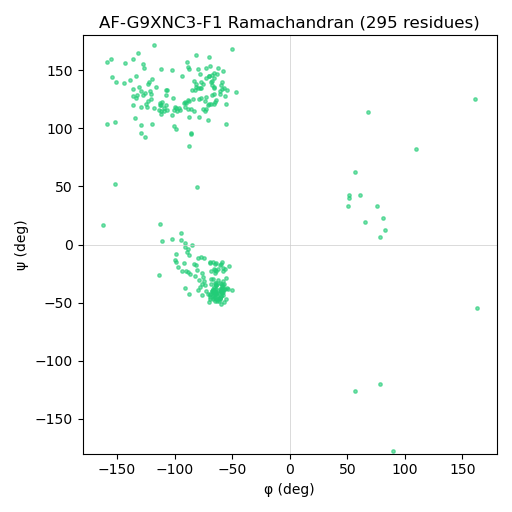 ARG A N 1
ATOM 1900 C CA . ARG A 1 243 ? 3.247 13.099 -12.280 1.00 79.00 243 ARG A CA 1
ATOM 1901 C C . ARG A 1 243 ? 4.496 13.258 -13.138 1.00 79.00 243 ARG A C 1
ATOM 1903 O O . ARG A 1 243 ? 4.859 14.393 -13.413 1.00 79.00 243 ARG A O 1
ATOM 1910 N N . ASN A 1 244 ? 5.143 12.163 -13.535 1.00 84.62 244 ASN A N 1
ATOM 1911 C CA . ASN A 1 244 ? 6.442 12.239 -14.197 1.00 84.62 244 ASN A CA 1
ATOM 1912 C C . ASN A 1 244 ? 6.722 11.067 -15.147 1.00 84.62 244 ASN A C 1
ATOM 1914 O O . ASN A 1 244 ? 7.735 10.375 -15.077 1.00 84.62 244 ASN A O 1
ATOM 1918 N N . LEU A 1 245 ? 5.779 10.833 -16.049 1.00 86.69 245 LEU A N 1
ATOM 1919 C CA . LEU A 1 245 ? 5.891 9.808 -17.077 1.00 86.69 245 LEU A CA 1
ATOM 1920 C C . LEU A 1 245 ? 7.004 10.076 -18.112 1.00 86.69 245 LEU A C 1
ATOM 1922 O O . LEU A 1 245 ? 7.678 9.114 -18.479 1.00 86.69 245 LEU A O 1
ATOM 1926 N N . PRO A 1 246 ? 7.276 11.330 -18.538 1.00 88.06 246 PRO A N 1
ATOM 1927 C CA . PRO A 1 246 ? 8.398 11.610 -19.434 1.00 88.06 246 PRO A CA 1
ATOM 1928 C C . PRO A 1 246 ? 9.750 11.164 -18.867 1.00 88.06 246 PRO A C 1
ATOM 1930 O O . PRO A 1 246 ? 10.571 10.618 -19.598 1.00 88.06 246 PRO A O 1
ATOM 1933 N N . GLU A 1 247 ? 9.985 11.336 -17.562 1.00 89.44 247 GLU A N 1
ATOM 1934 C CA . GLU A 1 247 ? 11.230 10.873 -16.944 1.00 89.44 247 GLU A CA 1
ATOM 1935 C C . GLU A 1 247 ? 11.348 9.344 -16.949 1.00 89.44 247 GLU A C 1
ATOM 1937 O O . GLU A 1 247 ? 12.428 8.817 -17.225 1.00 89.44 247 GLU A O 1
ATOM 1942 N N . VAL A 1 248 ? 10.237 8.630 -16.726 1.00 91.25 248 VAL A N 1
ATOM 1943 C CA . VAL A 1 248 ? 10.194 7.165 -16.850 1.00 91.25 248 VAL A CA 1
ATOM 1944 C C . VAL A 1 248 ? 10.562 6.737 -18.265 1.00 91.25 248 VAL A C 1
ATOM 1946 O O . VAL A 1 248 ? 11.453 5.909 -18.428 1.00 91.25 248 VAL A O 1
ATOM 1949 N N . LEU A 1 249 ? 9.927 7.316 -19.287 1.00 91.69 249 LEU A N 1
ATOM 1950 C CA . LEU A 1 249 ? 10.201 6.985 -20.690 1.00 91.69 249 LEU A CA 1
ATOM 1951 C C . LEU A 1 249 ? 11.665 7.258 -21.055 1.00 91.69 249 LEU A C 1
ATOM 1953 O O . LEU A 1 249 ? 12.334 6.386 -21.608 1.00 91.69 249 LEU A O 1
ATOM 1957 N N . ASN A 1 250 ? 12.206 8.405 -20.633 1.00 91.25 250 ASN A N 1
ATOM 1958 C CA . ASN A 1 250 ? 13.617 8.737 -20.821 1.00 91.25 250 ASN A CA 1
ATOM 1959 C C . ASN A 1 250 ? 14.547 7.714 -20.151 1.00 91.25 250 ASN A C 1
ATOM 1961 O O . ASN A 1 250 ? 15.586 7.372 -20.714 1.00 91.25 250 ASN A O 1
ATOM 1965 N N . HIS A 1 251 ? 14.218 7.244 -18.944 1.00 92.25 251 HIS A N 1
ATOM 1966 C CA . HIS A 1 251 ? 14.994 6.210 -18.257 1.00 92.25 251 HIS A CA 1
ATOM 1967 C C . HIS A 1 251 ? 14.943 4.877 -19.015 1.00 92.25 251 HIS A C 1
ATOM 1969 O O . HIS A 1 251 ? 15.977 4.240 -19.222 1.00 92.25 251 HIS A O 1
ATOM 1975 N N . VAL A 1 252 ? 13.759 4.459 -19.468 1.00 93.19 252 VAL A N 1
ATOM 1976 C CA . VAL A 1 252 ? 13.578 3.229 -20.255 1.00 93.19 252 VAL A CA 1
ATOM 1977 C C . VAL A 1 252 ? 14.390 3.306 -21.553 1.00 93.19 252 VAL A C 1
ATOM 1979 O O . VAL A 1 252 ? 15.129 2.371 -21.860 1.00 93.19 252 VAL A O 1
ATOM 1982 N N . GLN A 1 253 ? 14.352 4.444 -22.253 1.00 92.81 253 GLN A N 1
ATOM 1983 C CA . GLN A 1 253 ? 15.123 4.677 -23.475 1.00 92.81 253 GLN A CA 1
ATOM 1984 C C . GLN A 1 253 ? 16.640 4.612 -23.235 1.00 92.81 253 GLN A C 1
ATOM 1986 O O . GLN A 1 253 ? 17.350 3.933 -23.974 1.00 92.81 253 GLN A O 1
ATOM 1991 N N . ARG A 1 254 ? 17.146 5.283 -22.191 1.00 92.25 254 ARG A N 1
ATOM 1992 C CA . ARG A 1 254 ? 18.582 5.307 -21.853 1.00 92.25 254 ARG A CA 1
ATOM 1993 C C . ARG A 1 254 ? 19.121 3.942 -21.446 1.00 92.25 254 ARG A C 1
ATOM 1995 O O . ARG A 1 254 ? 20.242 3.585 -21.795 1.00 92.25 254 ARG A O 1
ATOM 2002 N N . THR A 1 255 ? 18.330 3.189 -20.688 1.00 93.25 255 THR A N 1
ATOM 2003 C CA . THR A 1 255 ? 18.768 1.920 -20.098 1.00 93.25 255 THR A CA 1
ATOM 2004 C C . THR A 1 255 ? 18.475 0.702 -20.968 1.00 93.25 255 THR A C 1
ATOM 2006 O O . THR A 1 255 ? 19.026 -0.367 -20.701 1.00 93.25 255 THR A O 1
ATOM 2009 N N . GLY A 1 256 ? 17.597 0.834 -21.968 1.00 93.31 256 GLY A N 1
ATOM 2010 C CA . GLY A 1 256 ? 17.066 -0.294 -22.734 1.00 93.31 256 GLY A CA 1
ATOM 2011 C C . GLY A 1 256 ? 16.201 -1.240 -21.894 1.00 93.31 256 GLY A C 1
ATOM 2012 O O . GLY A 1 256 ? 16.033 -2.403 -22.262 1.00 93.31 256 GLY A O 1
ATOM 2013 N N . SER A 1 257 ? 15.702 -0.780 -20.742 1.00 94.31 257 SER A N 1
ATOM 2014 C CA . SER A 1 257 ? 14.860 -1.588 -19.855 1.00 94.31 257 SER A CA 1
ATOM 2015 C C . SER A 1 257 ? 13.553 -1.977 -20.539 1.00 94.31 257 SER A C 1
ATOM 2017 O O . SER A 1 257 ? 12.985 -1.207 -21.305 1.00 94.31 257 SER A O 1
ATOM 2019 N N . GLN A 1 258 ? 13.026 -3.156 -20.221 1.00 95.12 258 GLN A N 1
ATOM 2020 C CA . GLN A 1 258 ? 11.620 -3.452 -20.465 1.00 95.12 258 GLN A CA 1
ATOM 2021 C C . GLN A 1 258 ? 10.791 -2.816 -19.353 1.00 95.12 258 GLN A C 1
ATOM 2023 O O . GLN A 1 258 ? 11.141 -2.936 -18.178 1.00 95.12 258 GLN A O 1
ATOM 2028 N N . ALA A 1 259 ? 9.693 -2.158 -19.711 1.00 95.44 259 ALA A N 1
ATOM 2029 C CA . ALA A 1 259 ? 8.827 -1.498 -18.747 1.00 95.44 259 ALA A CA 1
ATOM 2030 C C . ALA A 1 259 ? 7.359 -1.861 -18.972 1.00 95.44 259 ALA A C 1
ATOM 2032 O O . ALA A 1 259 ? 6.883 -1.871 -20.104 1.00 95.44 259 ALA A O 1
ATOM 2033 N N . VAL A 1 260 ? 6.640 -2.151 -17.888 1.00 96.50 260 VAL A N 1
ATOM 2034 C CA . VAL A 1 260 ? 5.189 -2.380 -17.885 1.00 96.50 260 VAL A CA 1
ATOM 2035 C C . VAL A 1 260 ? 4.522 -1.254 -17.120 1.00 96.50 260 VAL A C 1
ATOM 2037 O O . VAL A 1 260 ? 4.785 -1.099 -15.930 1.00 96.50 260 VAL A O 1
ATOM 2040 N N . LEU A 1 261 ? 3.631 -0.515 -17.778 1.00 95.81 261 LEU A N 1
ATOM 2041 C CA . LEU A 1 261 ? 2.691 0.391 -17.129 1.00 95.81 261 LEU A CA 1
ATOM 2042 C C . LEU A 1 261 ? 1.472 -0.409 -16.672 1.00 95.81 261 LEU A C 1
ATOM 2044 O O . LEU A 1 261 ? 0.835 -1.099 -17.469 1.00 95.81 261 LEU A O 1
ATOM 2048 N N . ALA A 1 262 ? 1.158 -0.302 -15.386 1.00 96.81 262 ALA A N 1
ATOM 2049 C CA . ALA A 1 262 ? -0.013 -0.906 -14.778 1.00 96.81 262 ALA A CA 1
ATOM 2050 C C . ALA A 1 262 ? -0.845 0.177 -14.085 1.00 96.81 262 ALA A C 1
ATOM 2052 O O . ALA A 1 262 ? -0.384 0.830 -13.144 1.00 96.81 262 ALA A O 1
ATOM 2053 N N . THR A 1 263 ? -2.077 0.349 -14.544 1.00 95.44 263 THR A N 1
ATOM 2054 C CA . THR A 1 263 ? -3.031 1.353 -14.077 1.00 95.44 263 THR A CA 1
ATOM 2055 C C . THR A 1 263 ? -4.238 0.662 -13.458 1.00 95.44 263 THR A C 1
ATOM 2057 O O . THR A 1 263 ? -4.751 -0.304 -14.016 1.00 95.44 263 THR A O 1
ATOM 2060 N N . ARG A 1 264 ? -4.695 1.154 -12.296 1.00 94.94 264 ARG A N 1
ATOM 2061 C CA . ARG A 1 264 ? -5.908 0.690 -11.594 1.00 94.94 264 ARG A CA 1
ATOM 2062 C C . ARG A 1 264 ? -5.956 -0.832 -11.392 1.00 94.94 264 ARG A C 1
ATOM 2064 O O . ARG A 1 264 ? -6.991 -1.465 -11.570 1.00 94.94 264 ARG A O 1
ATOM 2071 N N . VAL A 1 265 ? -4.825 -1.423 -11.002 1.00 96.56 265 VAL A N 1
ATOM 2072 C CA . VAL A 1 265 ? -4.669 -2.880 -10.850 1.00 96.56 265 VAL A CA 1
ATOM 2073 C C . VAL A 1 265 ? -5.723 -3.462 -9.901 1.00 96.56 265 VAL A C 1
ATOM 2075 O O . VAL A 1 265 ? -5.801 -3.094 -8.732 1.00 96.56 265 VAL A O 1
ATOM 2078 N N . GLY A 1 266 ? -6.523 -4.399 -10.405 1.00 94.56 266 GLY A N 1
ATOM 2079 C CA . GLY A 1 266 ? -7.623 -5.054 -9.703 1.00 94.56 266 GLY A CA 1
ATOM 2080 C C . GLY A 1 266 ? -8.912 -4.233 -9.607 1.00 94.56 266 GLY A C 1
ATOM 2081 O O . GLY A 1 266 ? -9.834 -4.668 -8.927 1.00 94.56 266 GLY A O 1
ATOM 2082 N N . GLN A 1 267 ? -8.994 -3.071 -10.257 1.00 93.69 267 GLN A N 1
ATOM 2083 C CA . GLN A 1 267 ? -10.138 -2.158 -10.183 1.00 93.69 267 GLN A CA 1
ATOM 2084 C C . GLN A 1 267 ? -10.804 -1.982 -11.555 1.00 93.69 267 GLN A C 1
ATOM 2086 O O . GLN A 1 267 ? -10.299 -2.422 -12.590 1.00 93.69 267 GLN A O 1
ATOM 2091 N N . ALA A 1 268 ? -11.958 -1.313 -11.575 1.00 91.69 268 ALA A N 1
ATOM 2092 C CA . ALA A 1 268 ? -12.584 -0.903 -12.825 1.00 91.69 268 ALA A CA 1
ATOM 2093 C C . ALA A 1 268 ? -11.654 0.046 -13.603 1.00 91.69 268 ALA A C 1
ATOM 2095 O O . ALA A 1 268 ? -11.120 1.002 -13.039 1.00 91.69 268 ALA A O 1
ATOM 2096 N N . GLY A 1 269 ? -11.480 -0.220 -14.900 1.00 92.88 269 GLY A N 1
ATOM 2097 C CA . GLY A 1 269 ? -10.531 0.512 -15.740 1.00 92.88 269 GLY A CA 1
ATOM 2098 C C . GLY A 1 269 ? -9.079 0.043 -15.604 1.00 92.88 269 GLY A C 1
ATOM 2099 O O . GLY A 1 269 ? -8.184 0.836 -15.879 1.00 92.88 269 GLY A O 1
ATOM 2100 N N . GLU A 1 270 ? -8.841 -1.201 -15.162 1.00 96.44 270 GLU A N 1
ATOM 2101 C CA . GLU A 1 270 ? -7.505 -1.814 -15.191 1.00 96.44 270 GLU A CA 1
ATOM 2102 C C . GLU A 1 270 ? -6.933 -1.799 -16.619 1.00 96.44 270 GLU A C 1
ATOM 2104 O O . GLU A 1 270 ? -7.563 -2.284 -17.561 1.00 96.44 270 GLU A O 1
ATOM 2109 N N . GLU A 1 271 ? -5.714 -1.279 -16.754 1.00 95.81 271 GLU A N 1
ATOM 2110 C CA . GLU A 1 271 ? -4.929 -1.316 -17.987 1.00 95.81 271 GLU A CA 1
ATOM 2111 C C . GLU A 1 271 ? -3.507 -1.765 -17.652 1.00 95.81 271 GLU A C 1
ATOM 2113 O O . GLU A 1 271 ? -2.869 -1.230 -16.743 1.00 95.81 271 GLU A O 1
ATOM 2118 N N . ILE A 1 272 ? -3.012 -2.774 -18.370 1.00 96.62 272 ILE A N 1
ATOM 2119 C CA . ILE A 1 272 ? -1.669 -3.322 -18.180 1.00 96.62 272 ILE A CA 1
ATOM 2120 C C . ILE A 1 272 ? -1.045 -3.524 -19.548 1.00 96.62 272 ILE A C 1
ATOM 2122 O O . ILE A 1 272 ? -1.573 -4.275 -20.371 1.00 96.62 272 ILE A O 1
ATOM 2126 N N . ARG A 1 273 ? 0.083 -2.862 -19.791 1.00 94.50 273 ARG A N 1
ATOM 2127 C CA . ARG A 1 273 ? 0.761 -2.919 -21.086 1.00 94.50 273 ARG A CA 1
ATOM 2128 C C . ARG A 1 273 ? 2.243 -2.621 -20.975 1.00 94.50 273 ARG A C 1
ATOM 2130 O O . ARG A 1 273 ? 2.699 -1.989 -20.026 1.00 94.50 273 ARG A O 1
ATOM 2137 N N . LEU A 1 274 ? 2.983 -3.063 -21.983 1.00 93.81 274 LEU A N 1
ATOM 2138 C CA . LEU A 1 274 ? 4.361 -2.635 -22.175 1.00 93.81 274 LEU A CA 1
ATOM 2139 C C . LEU A 1 274 ? 4.381 -1.150 -22.556 1.00 93.81 274 LEU A C 1
ATOM 2141 O O . LEU A 1 274 ? 3.515 -0.688 -23.302 1.00 93.81 274 LEU A O 1
ATOM 2145 N N . LEU A 1 275 ? 5.354 -0.423 -22.018 1.00 91.44 275 LEU A N 1
ATOM 2146 C CA . LEU A 1 275 ? 5.659 0.933 -22.449 1.00 91.44 275 LEU A CA 1
ATOM 2147 C C . LEU A 1 275 ? 6.545 0.883 -23.686 1.00 91.44 275 LEU A C 1
ATOM 2149 O O . LEU A 1 275 ? 7.553 0.173 -23.708 1.00 91.44 275 LE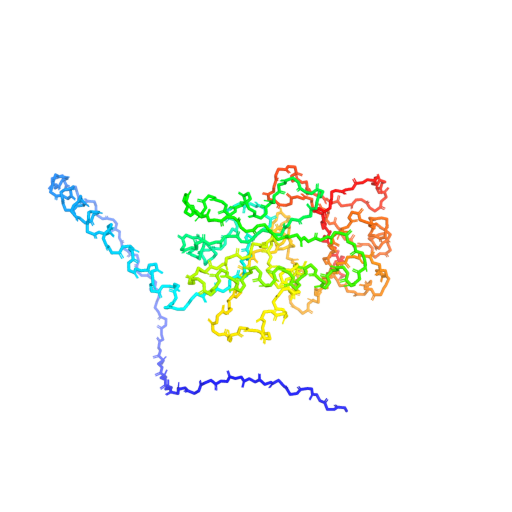U A O 1
ATOM 2153 N N . ASP A 1 276 ? 6.169 1.674 -24.681 1.00 88.69 276 ASP A N 1
ATOM 2154 C CA . ASP A 1 276 ? 7.051 2.013 -25.786 1.00 88.69 276 ASP A CA 1
ATOM 2155 C C . ASP A 1 276 ? 7.868 3.256 -25.373 1.00 88.69 276 ASP A C 1
ATOM 2157 O O . ASP A 1 276 ? 7.276 4.264 -24.982 1.00 88.69 276 ASP A O 1
ATOM 2161 N N . PRO A 1 277 ? 9.214 3.217 -25.389 1.00 82.94 277 PRO A N 1
ATOM 2162 C CA . PRO A 1 277 ? 10.038 4.375 -25.041 1.00 82.94 277 PRO A CA 1
ATOM 2163 C C . PRO A 1 277 ? 9.778 5.611 -25.915 1.00 82.94 277 PRO A C 1
ATOM 2165 O O . PRO A 1 277 ? 10.080 6.722 -25.485 1.00 82.94 277 PRO A O 1
ATOM 2168 N N . GLU A 1 278 ? 9.240 5.432 -27.126 1.00 84.38 278 GLU A N 1
ATOM 2169 C CA . GLU A 1 278 ? 8.898 6.520 -28.053 1.00 84.38 278 GLU A CA 1
ATOM 2170 C C . GLU A 1 278 ? 7.451 7.019 -27.883 1.00 84.38 278 GLU A C 1
ATOM 2172 O O . GLU A 1 278 ? 6.997 7.912 -28.603 1.00 84.38 278 GLU A O 1
ATOM 2177 N N . GLU A 1 279 ? 6.707 6.458 -26.929 1.00 80.00 279 GLU A N 1
ATOM 2178 C CA . GLU A 1 279 ? 5.308 6.793 -26.712 1.00 80.00 279 GLU A CA 1
ATOM 2179 C C . GLU A 1 279 ? 5.125 8.226 -26.202 1.00 80.00 279 GLU A C 1
ATOM 2181 O O . GLU A 1 279 ? 5.792 8.683 -25.275 1.00 80.00 279 GLU A O 1
ATOM 2186 N N . VAL A 1 280 ? 4.136 8.932 -26.752 1.00 73.38 280 VAL A N 1
ATOM 2187 C CA . VAL A 1 280 ? 3.695 10.226 -26.221 1.00 73.38 280 VAL A CA 1
ATOM 2188 C C . VAL A 1 280 ? 2.452 9.996 -25.375 1.00 73.38 280 VAL A C 1
ATOM 2190 O O . VAL A 1 280 ? 1.345 9.868 -25.893 1.00 73.38 280 VAL A O 1
ATOM 2193 N N . LEU A 1 281 ? 2.636 9.947 -24.057 1.00 70.75 281 LEU A N 1
ATOM 2194 C CA . LEU A 1 281 ? 1.536 9.818 -23.106 1.00 70.75 281 LEU A CA 1
ATOM 2195 C C . LEU A 1 281 ? 1.193 11.168 -22.486 1.00 70.75 281 LEU A C 1
ATOM 2197 O O . LEU A 1 281 ? 1.989 11.747 -21.751 1.00 70.75 281 LEU A O 1
ATOM 2201 N N . GLU A 1 282 ? -0.017 11.662 -22.758 1.00 67.56 282 GLU A N 1
ATOM 2202 C CA . GLU A 1 282 ? -0.451 12.964 -22.245 1.00 67.56 282 GLU A CA 1
ATOM 2203 C C . GLU A 1 282 ? -0.823 12.911 -20.759 1.00 67.56 282 GLU A C 1
ATOM 2205 O O . GLU A 1 282 ? -0.446 13.808 -20.003 1.00 67.56 282 GLU A O 1
ATOM 2210 N N . LYS A 1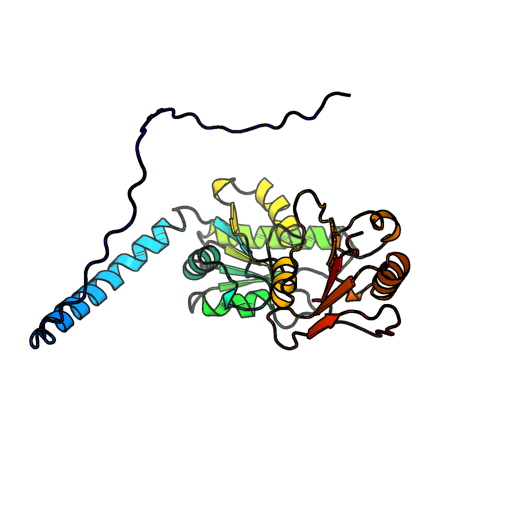 283 ? -1.561 11.876 -20.322 1.00 79.62 283 LYS A N 1
ATOM 2211 C CA . LYS A 1 283 ? -1.965 11.664 -18.921 1.00 79.62 283 LYS A CA 1
ATOM 2212 C C . LYS A 1 283 ? -2.226 10.190 -18.627 1.00 79.62 283 LYS A C 1
ATOM 2214 O O . LYS A 1 283 ? -2.820 9.489 -19.437 1.00 79.62 283 LYS A O 1
ATOM 2219 N N . VAL A 1 284 ? -1.868 9.767 -17.417 1.00 85.38 284 VAL A N 1
ATOM 2220 C CA . VAL A 1 284 ? -2.250 8.471 -16.837 1.00 85.38 284 VAL A CA 1
ATOM 2221 C C . VAL A 1 284 ? -2.873 8.691 -15.461 1.00 85.38 284 VAL A C 1
ATOM 2223 O O . VAL A 1 284 ? -2.629 9.714 -14.815 1.00 85.38 284 VAL A O 1
ATOM 2226 N N . ASP A 1 285 ? -3.704 7.753 -15.017 1.00 89.31 285 ASP A N 1
ATOM 2227 C CA . ASP A 1 285 ? -4.387 7.836 -13.723 1.00 89.31 285 ASP A CA 1
ATOM 2228 C C . ASP A 1 285 ? -3.386 7.845 -12.551 1.00 89.31 285 ASP A C 1
ATOM 2230 O O . ASP A 1 285 ? -2.300 7.269 -12.645 1.00 89.31 285 ASP A O 1
ATOM 2234 N N . TYR A 1 286 ? -3.750 8.468 -11.427 1.00 85.38 286 TYR A N 1
ATOM 2235 C CA . TYR A 1 286 ? -2.921 8.505 -10.217 1.00 85.38 286 TYR A CA 1
ATOM 2236 C C . TYR A 1 286 ? -2.583 7.107 -9.677 1.00 85.38 286 TYR A C 1
ATOM 2238 O O . TYR A 1 286 ? -1.469 6.887 -9.194 1.00 85.38 286 TYR A O 1
ATOM 2246 N N . LEU A 1 287 ? -3.509 6.149 -9.796 1.00 91.56 287 LEU A N 1
ATOM 2247 C CA . LEU A 1 287 ? -3.317 4.749 -9.411 1.00 91.56 287 LEU A CA 1
ATOM 2248 C C . LEU A 1 287 ? -2.549 3.972 -10.488 1.00 91.56 287 LEU A C 1
ATOM 2250 O O . LEU A 1 287 ? -2.963 2.891 -10.906 1.00 91.56 287 LEU A O 1
ATOM 2254 N N . SER A 1 288 ? -1.427 4.533 -10.935 1.00 94.06 288 SER A N 1
ATOM 2255 C CA . SER A 1 288 ? -0.533 3.920 -11.913 1.00 94.06 288 SER A CA 1
ATOM 2256 C C . SER A 1 288 ? 0.862 3.710 -11.333 1.00 94.06 288 SER A C 1
ATOM 2258 O O . SER A 1 288 ? 1.395 4.551 -10.596 1.00 94.06 288 SER A O 1
ATOM 2260 N N . LEU A 1 289 ? 1.468 2.589 -11.707 1.00 96.06 289 LEU A N 1
ATOM 2261 C CA . LEU A 1 289 ? 2.857 2.252 -11.420 1.00 96.06 289 LEU A CA 1
ATOM 2262 C C . LEU A 1 289 ? 3.524 1.665 -12.663 1.00 96.06 289 LEU A C 1
ATOM 2264 O O . LEU A 1 289 ? 2.845 1.163 -13.557 1.00 96.06 289 LEU A O 1
ATOM 2268 N N . VAL A 1 290 ? 4.851 1.708 -12.697 1.00 96.31 290 VAL A N 1
ATOM 2269 C CA . VAL A 1 290 ? 5.654 1.079 -13.743 1.00 96.31 290 VAL A CA 1
ATOM 2270 C C . VAL A 1 290 ? 6.603 0.062 -13.123 1.00 96.31 290 VAL A C 1
ATOM 2272 O O . VAL A 1 290 ? 7.276 0.350 -12.134 1.00 96.31 290 VAL A O 1
ATOM 2275 N N . LEU A 1 291 ? 6.647 -1.134 -13.704 1.00 97.50 291 LEU A N 1
ATOM 2276 C CA . LEU A 1 291 ? 7.651 -2.153 -13.411 1.00 97.50 291 LEU A CA 1
ATOM 2277 C C . LEU A 1 291 ? 8.734 -2.062 -14.484 1.00 97.50 291 LEU A C 1
ATOM 2279 O O . LEU A 1 291 ? 8.433 -2.337 -15.642 1.00 97.50 291 LEU A O 1
ATOM 2283 N N . CYS A 1 292 ? 9.960 -1.693 -14.121 1.00 95.88 292 CYS A N 1
ATOM 2284 C CA . CYS A 1 292 ? 11.105 -1.670 -15.031 1.00 95.88 292 CYS A CA 1
ATOM 2285 C C . CYS A 1 292 ? 12.047 -2.831 -14.719 1.00 95.88 292 CYS A C 1
ATOM 2287 O O . CYS A 1 292 ? 12.428 -3.038 -13.565 1.00 95.88 292 CYS A O 1
ATOM 2289 N N . ARG A 1 293 ? 12.471 -3.538 -15.764 1.00 94.88 293 ARG A N 1
ATOM 2290 C CA . ARG A 1 293 ? 13.467 -4.600 -15.689 1.00 94.88 293 ARG A CA 1
ATOM 2291 C C . ARG A 1 293 ? 14.495 -4.435 -16.796 1.00 94.88 293 ARG A C 1
ATOM 2293 O O . ARG A 1 293 ? 14.146 -4.393 -17.975 1.00 94.88 293 ARG A O 1
ATOM 2300 N N . LYS A 1 294 ? 15.769 -4.392 -16.429 1.00 91.19 294 LYS A N 1
ATOM 2301 C CA . LYS A 1 294 ? 16.857 -4.395 -17.406 1.00 91.19 294 LYS A CA 1
ATOM 2302 C C . LYS A 1 294 ? 16.942 -5.738 -18.136 1.00 91.19 294 LYS A C 1
ATOM 2304 O O . LYS A 1 294 ? 16.688 -6.779 -17.522 1.00 91.19 294 LYS A O 1
ATOM 2309 N N . PRO A 1 295 ? 17.329 -5.748 -19.423 1.00 80.88 295 PRO A N 1
ATOM 2310 C CA . PRO A 1 295 ? 17.649 -6.986 -20.116 1.00 80.88 295 PRO A CA 1
ATOM 2311 C C . PRO A 1 295 ? 18.753 -7.721 -19.354 1.00 80.88 295 PRO A C 1
ATOM 2313 O O . PRO A 1 295 ? 19.739 -7.107 -18.943 1.00 80.88 295 PRO A O 1
ATOM 2316 N N . GLN A 1 296 ? 18.589 -9.027 -19.158 1.00 68.31 296 GLN A N 1
ATOM 2317 C CA . GLN A 1 296 ? 19.673 -9.851 -18.631 1.00 68.31 296 GLN A CA 1
ATOM 2318 C C . GLN A 1 296 ? 20.747 -9.962 -19.721 1.00 68.31 296 GLN A C 1
ATOM 2320 O O . GLN A 1 296 ? 20.443 -10.381 -20.838 1.00 68.31 296 GLN A O 1
ATOM 2325 N N . SER A 1 297 ? 21.961 -9.508 -19.405 1.00 58.62 297 SER A N 1
ATOM 2326 C CA . SER A 1 297 ? 23.150 -9.612 -20.262 1.00 58.62 297 SER A CA 1
ATOM 2327 C C . SER A 1 297 ? 23.679 -11.036 -20.329 1.00 58.62 297 SER A C 1
ATOM 2329 O O . SER A 1 297 ? 23.765 -11.644 -19.235 1.00 58.62 297 SER A O 1
#

Nearest PDB structures (foldseek):
  2qbu-assembly1_B  TM=9.040E-01  e=2.647E-23  Methanothermobacter thermautotrophicus str. Delta H
  8xj3-assembly1_B  TM=8.576E-01  e=2.956E-21  Akkermansia muciniphila
  2e0k-assembly1_B  TM=8.500E-01  e=1.473E-19  Chlorobaculum tepidum
  2e0n-assembly1_B  TM=8.516E-01  e=1.995E-18  Chlorobaculum tepidum
  3nd1-assembly1_A  TM=7.611E-01  e=2.469E-13  Rhodobacter capsulatus SB 1003

Secondary structure (DSSP, 8-state):
-PPPPP---PPP------------PPPP-----------TTHHHHHHHHHHHHHHHHHHHHHHHHS-SS--EEEEE-BSS-GGGS-HHHHHHHHH-SEEEEEE-TT-SS-HHHHHHGGGS-TTPEEEEEE----S-HHHHHHHHHHHHHHHHHHHHTT--EEEEESB-TTSS-THHHHHHHHHHHS-GGGEEEE----HHHHHHHHTT--S--TT--EEEEES---GGGGTT-SEEEEE-GGG-HHHHHHHHHHHT-EEEEEESTTSTT-EEEEPPTT-------SSEEEEEEPPP-

InterPro domains:
  IPR000878 Tetrapyrrole methylase [PF00590] (71-273)
  IPR006364 Precorrin-2 C(20)-methyltransferase domain [TIGR01467] (71-294)
  IPR012382 Precorrin-2 C(20)-methyltransferase [cd11645] (75-293)
  IPR014776 Tetrapyrrole methylase, subdomain 2 [G3DSA:3.30.950.10] (199-297)
  IPR014777 Tetrapyrrole methylase, subdomain 1 [G3DSA:3.40.1010.10] (68-197)
  IPR035996 Tetrapyrrole methylase superfamily [SSF53790] (70-294)

Sequence (297 aa):
MPRPKILYLYSQEGKEAKVSAQTQEPRTLARERHCRTASWWQDEELRRNKVKKDKHEDKNTVTTLIGEKAKFYGVGVGPGDPKLITLRAVEILQAIQVVAIPKSKMERESVAWEIAQSHCPSGVSILELEMPMTADESILQAAWQSAAEKIEAELSQGHSVAFLTLGDPSLYSTYSYLLTILRERLEPDQIETIPGITAMAAAAARVNWPLATGDEPLIVLPGIEGLEEYEHYPNLVLMKVSRNLPEVLNHVQRTGSQAVLATRVGQAGEEIRLLDPEEVLEKVDYLSLVLCRKPQS

Mean predicted aligned error: 12.75 Å

pLDDT: mean 79.76, std 24.73, range [24.52, 98.56]

Organism: NCBI:txid537010

Foldseek 3Di:
DDDDDDDDDDDDDDDDDDDDDDDDDDDDDDDDDDDDPDDVPVVVVVVVVVVVVVVVVVVVVLCVVCDPAAAEEAAACEAQALVQGDPVSLSDQQNFQEEEEEDEPPDPDGSQCVSRVVSHDPNRHYHYQYQYDDPPPVVRLVSLVVRLVVCVVCSVVRGHYYYTDNAFCVPPTPNVSNCVVVPVVDDPVRYYYHTGHHPVNLLCVVVVHDQDDDPQDEAEDEPDDDCVVVLVGFKYKYAQCQVPVLVVLVSCVVNVWWKWKWASRNHPPTDIDIDDSPDDDPGGDRRIMMITGGDDD